Protein AF-Q9BJD2-F1 (afdb_monomer)

InterPro domains:
  IPR007226 SRS domain [PF04092] (40-190)
  IPR028352 Protozoan surface antigen, SAG1 family [PR01801] (60-75)
  IPR028352 Protozoan surface antigen, SAG1 family [PR01801] (152-170)
  IPR028352 Protozoan surface antigen, SAG1 family [PR01801] (185-190)
  IPR036755 SRS domain superfamily [G3DSA:2.60.40.1320] (29-190)
  IPR036755 SRS domain superfamily [SSF74877] (35-190)

Mean predicted aligned error: 12.8 Å

Secondary structure (DSSP, 8-state):
------------------------S-PPPEEPPPEEETTEEEEEEESS--------S-SSB--BTTB-EEEEEEESTTEEEESGGGSEEEEEPPTT-------TTTT--STT-SS-SEEEEEHHHHHT--TT---EEPPPPSSS--EEEEEEE--GGGS-SS---EEEEEEESS---TT-S--EEEEEE-

pLDDT: mean 75.9, std 21.2, range [36.78, 97.94]

Solvent-accessible surface area (backbone atoms only — not comparable to full-atom values): 11332 Å² total; per-residue (Å²): 136,90,82,88,84,83,87,78,92,75,82,78,76,79,74,76,73,78,75,76,72,76,71,70,93,72,56,60,43,33,35,34,72,58,39,43,54,98,47,31,37,37,27,43,46,34,52,57,88,78,83,69,87,67,77,45,91,48,89,53,43,64,64,43,93,92,33,42,56,38,34,43,34,16,33,23,76,53,21,36,55,38,30,73,85,34,69,36,32,18,33,65,64,56,98,82,62,87,70,87,70,72,64,86,73,42,36,51,67,41,92,80,50,91,58,54,69,23,42,74,40,48,48,16,70,75,41,73,32,59,84,84,42,50,54,41,76,56,82,75,68,100,68,89,72,45,48,42,41,33,38,36,62,55,56,79,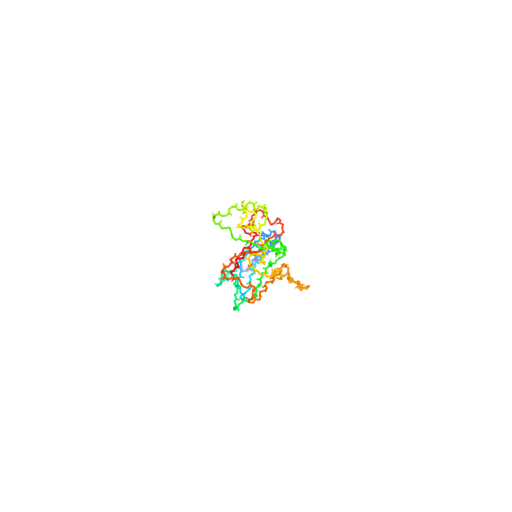86,41,57,46,100,54,94,65,61,34,31,37,33,28,31,56,67,68,85,60,55,99,77,41,91,36,45,29,21,74,40,43,34,63

Structure (mmCIF, N/CA/C/O backbone):
data_AF-Q9BJD2-F1
#
_entry.id   AF-Q9BJD2-F1
#
loop_
_atom_site.group_PDB
_atom_site.id
_atom_site.type_symbol
_atom_site.label_atom_id
_atom_site.label_alt_id
_atom_site.label_comp_id
_atom_site.label_asym_id
_atom_site.label_entity_id
_atom_si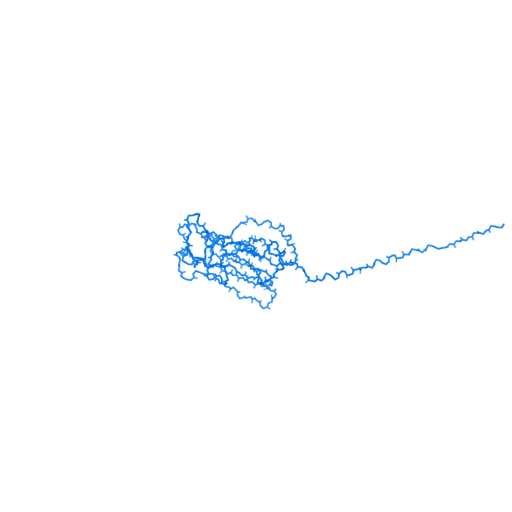te.label_seq_id
_atom_site.pdbx_PDB_ins_code
_atom_site.Cartn_x
_atom_site.Cartn_y
_atom_site.Cartn_z
_atom_site.occupancy
_atom_site.B_iso_or_equiv
_atom_site.auth_seq_id
_atom_site.auth_comp_id
_atom_site.auth_asym_id
_atom_site.auth_atom_id
_atom_site.pdbx_PDB_model_num
ATOM 1 N N . VAL A 1 1 ? 47.473 -61.695 -56.774 1.00 45.03 1 VAL A N 1
ATOM 2 C CA . VAL A 1 1 ? 48.214 -61.041 -55.671 1.00 45.03 1 VAL A CA 1
ATOM 3 C C . VAL A 1 1 ? 47.207 -60.244 -54.865 1.00 45.03 1 VAL A C 1
ATOM 5 O O . VAL A 1 1 ? 46.566 -59.369 -55.430 1.00 45.03 1 VAL A O 1
ATOM 8 N N . ALA A 1 2 ? 46.971 -60.648 -53.617 1.00 40.41 2 ALA A N 1
ATOM 9 C CA . ALA A 1 2 ? 46.042 -59.996 -52.699 1.00 40.41 2 ALA A CA 1
ATOM 10 C C . ALA A 1 2 ? 46.718 -58.780 -52.052 1.00 40.41 2 ALA A C 1
ATOM 12 O O . ALA A 1 2 ? 47.870 -58.881 -51.637 1.00 40.41 2 ALA A O 1
ATOM 13 N N . LEU A 1 3 ? 46.006 -57.658 -51.952 1.00 45.53 3 LEU A N 1
ATOM 14 C CA . LEU A 1 3 ? 46.437 -56.486 -51.192 1.00 45.53 3 LEU A CA 1
ATOM 15 C C . LEU A 1 3 ? 45.379 -56.192 -50.126 1.00 45.53 3 LEU A C 1
ATOM 17 O O . LEU A 1 3 ? 44.304 -55.677 -50.418 1.00 45.53 3 LEU A O 1
ATOM 21 N N . PHE A 1 4 ? 45.700 -56.577 -48.891 1.00 43.69 4 PHE A N 1
ATOM 22 C CA . PHE A 1 4 ? 45.054 -56.091 -47.677 1.00 43.69 4 PHE A CA 1
ATOM 23 C C . PHE A 1 4 ? 45.619 -54.704 -47.359 1.00 43.69 4 PHE A C 1
ATOM 25 O O . PHE A 1 4 ? 46.838 -54.542 -47.351 1.00 43.69 4 PHE A O 1
ATOM 32 N N . SER A 1 5 ? 44.763 -53.731 -47.043 1.00 45.69 5 SER A N 1
ATOM 33 C CA . SER A 1 5 ? 45.202 -52.480 -46.422 1.00 45.69 5 SER A CA 1
ATOM 34 C C . SER A 1 5 ? 44.214 -52.071 -45.334 1.00 45.69 5 SER A C 1
ATOM 36 O O . SER A 1 5 ? 43.019 -51.932 -45.579 1.00 45.69 5 SER A O 1
ATOM 38 N N . ALA A 1 6 ? 44.739 -51.949 -44.118 1.00 50.47 6 ALA A N 1
ATOM 39 C CA . ALA A 1 6 ? 44.047 -51.556 -42.899 1.00 50.47 6 ALA A CA 1
ATOM 40 C C . ALA A 1 6 ? 44.270 -50.062 -42.586 1.00 50.47 6 ALA A C 1
ATOM 42 O O . ALA A 1 6 ? 45.290 -49.500 -42.979 1.00 50.47 6 ALA A O 1
ATOM 43 N N . GLY A 1 7 ? 43.359 -49.477 -41.793 1.00 38.12 7 GLY A N 1
ATOM 44 C CA . GLY A 1 7 ? 43.496 -48.176 -41.109 1.00 38.12 7 GLY A CA 1
ATOM 45 C C . GLY A 1 7 ? 42.820 -47.005 -41.843 1.00 38.12 7 GLY A C 1
ATOM 46 O O . GLY A 1 7 ? 42.868 -46.946 -43.060 1.00 38.12 7 GLY A O 1
ATOM 47 N N . GLN A 1 8 ? 42.154 -46.033 -41.209 1.00 41.81 8 GLN A N 1
ATOM 48 C CA . GLN A 1 8 ? 41.997 -45.659 -39.800 1.00 41.81 8 GLN A CA 1
ATOM 49 C C . GLN A 1 8 ? 40.616 -45.001 -39.614 1.00 41.81 8 GLN A C 1
ATOM 51 O O . GLN A 1 8 ? 40.138 -44.285 -40.491 1.00 41.81 8 GLN A O 1
ATOM 56 N N . ALA A 1 9 ? 39.997 -45.211 -38.452 1.00 46.62 9 ALA A N 1
ATOM 57 C CA . ALA A 1 9 ? 38.870 -44.406 -38.003 1.00 46.62 9 ALA A CA 1
ATOM 58 C C . ALA A 1 9 ? 39.366 -42.997 -37.649 1.00 46.62 9 ALA A C 1
ATOM 60 O O . ALA A 1 9 ? 40.217 -42.843 -36.773 1.00 46.62 9 ALA A O 1
ATOM 61 N N . VAL A 1 10 ? 38.811 -41.976 -38.298 1.00 39.94 10 VAL A N 1
ATOM 62 C CA . VAL A 1 10 ? 38.876 -40.595 -37.818 1.00 39.94 10 VAL A CA 1
ATOM 63 C C . VAL A 1 10 ? 37.449 -40.212 -37.461 1.00 39.94 10 VAL A C 1
ATOM 65 O O . VAL A 1 10 ? 36.622 -39.946 -38.329 1.00 39.94 10 VAL A O 1
ATOM 68 N N . ALA A 1 11 ? 37.139 -40.257 -36.167 1.00 39.03 11 ALA A N 1
ATOM 69 C CA . ALA A 1 11 ? 35.978 -39.562 -35.643 1.00 39.03 11 ALA A CA 1
ATOM 70 C C . ALA A 1 11 ? 36.263 -38.063 -35.786 1.00 39.03 11 ALA A C 1
ATOM 72 O O . ALA A 1 11 ? 37.027 -37.492 -35.007 1.00 39.03 11 ALA A O 1
ATOM 73 N N . GLU A 1 12 ? 35.692 -37.446 -36.819 1.00 36.78 12 GLU A N 1
ATOM 74 C CA . GLU A 1 12 ? 35.544 -35.997 -36.904 1.00 36.78 12 GLU A CA 1
ATOM 75 C C . GLU A 1 12 ? 34.864 -35.537 -35.611 1.00 36.78 12 GLU A C 1
ATOM 77 O O . GLU A 1 12 ? 33.683 -35.789 -35.363 1.00 36.78 12 GLU A O 1
ATOM 82 N N . LYS A 1 13 ? 35.658 -34.922 -34.733 1.00 37.31 13 LYS A N 1
ATOM 83 C CA . LYS A 1 13 ? 35.183 -34.272 -33.521 1.00 37.31 13 LYS A CA 1
ATOM 84 C C . LYS A 1 13 ? 34.382 -33.066 -33.998 1.00 37.31 13 LYS A C 1
ATOM 86 O O . LYS A 1 13 ? 34.956 -32.004 -34.238 1.00 37.31 13 LYS A O 1
ATOM 91 N N . LEU A 1 14 ? 33.078 -33.251 -34.200 1.00 37.09 14 LEU A N 1
ATOM 92 C CA . LEU A 1 14 ? 32.171 -32.176 -34.570 1.00 37.09 14 LEU A CA 1
ATOM 93 C C . LEU A 1 14 ? 32.192 -31.186 -33.408 1.00 37.09 14 LEU A C 1
ATOM 95 O O . LEU A 1 14 ? 31.661 -31.417 -32.325 1.00 37.09 14 LEU A O 1
ATOM 99 N N . ARG A 1 15 ? 32.983 -30.139 -33.615 1.00 40.69 15 ARG A N 1
ATOM 100 C CA . ARG A 1 15 ? 33.207 -29.035 -32.705 1.00 40.69 15 ARG A CA 1
ATOM 101 C C . ARG A 1 15 ? 31.874 -28.313 -32.636 1.00 40.69 15 ARG A C 1
ATOM 103 O O . ARG A 1 15 ? 31.589 -27.480 -33.490 1.00 40.69 15 ARG A O 1
ATOM 110 N N . GLU A 1 16 ? 31.045 -28.698 -31.669 1.00 45.62 16 GLU A N 1
ATOM 111 C CA . GLU A 1 16 ? 29.864 -27.945 -31.277 1.00 45.62 16 GLU A CA 1
ATOM 112 C C . GLU A 1 16 ? 30.346 -26.536 -30.945 1.00 45.62 16 GLU A C 1
ATOM 114 O O . GLU A 1 16 ? 30.918 -26.255 -29.890 1.00 45.62 16 GLU A O 1
ATOM 119 N N . GLY A 1 17 ? 30.223 -25.655 -31.936 1.00 46.78 17 GLY A N 1
ATOM 120 C CA . GLY A 1 17 ? 30.342 -24.235 -31.739 1.00 46.78 17 GLY A CA 1
ATOM 121 C C . GLY A 1 17 ? 29.226 -23.875 -30.786 1.00 46.78 17 GLY A C 1
ATOM 122 O O . GLY A 1 17 ? 28.077 -23.754 -31.203 1.00 46.78 17 GLY A O 1
ATOM 123 N N . ILE A 1 18 ? 29.569 -23.741 -29.507 1.00 50.12 18 ILE A N 1
ATOM 124 C CA . ILE A 1 18 ? 28.751 -23.032 -28.537 1.00 50.12 18 ILE A CA 1
ATOM 125 C C . ILE A 1 18 ? 28.659 -21.614 -29.094 1.00 50.12 18 ILE A C 1
ATOM 127 O O . ILE A 1 18 ? 29.527 -20.766 -28.881 1.00 50.12 18 ILE A O 1
ATOM 131 N N . LEU A 1 19 ? 27.631 -21.396 -29.913 1.00 42.06 19 LEU A N 1
ATOM 132 C CA . LEU A 1 19 ? 27.097 -20.093 -30.233 1.00 42.06 19 LEU A CA 1
ATOM 133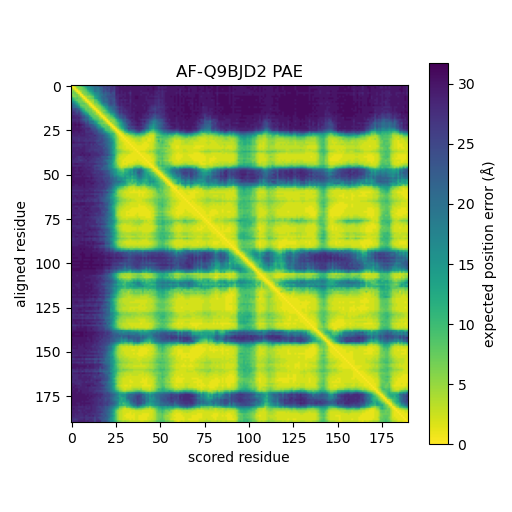 C C . LEU A 1 19 ? 26.684 -19.522 -28.884 1.00 42.06 19 LEU A C 1
ATOM 135 O O . LEU A 1 19 ? 25.575 -19.743 -28.405 1.00 42.06 19 LEU A O 1
ATOM 139 N N . ASN A 1 20 ? 27.632 -18.828 -28.256 1.00 44.91 20 ASN A N 1
ATOM 140 C CA . ASN A 1 20 ? 27.381 -17.866 -27.206 1.00 44.91 20 ASN A CA 1
ATOM 141 C C . ASN A 1 20 ? 26.434 -16.835 -27.813 1.00 44.91 20 ASN A C 1
ATOM 143 O O . ASN A 1 20 ? 26.854 -15.810 -28.352 1.00 44.91 20 ASN A O 1
ATOM 147 N N . ARG A 1 21 ? 25.138 -17.150 -27.786 1.00 45.00 21 ARG A N 1
ATOM 148 C CA . ARG A 1 21 ? 24.072 -16.193 -27.988 1.00 45.00 21 ARG A CA 1
ATOM 149 C C . ARG A 1 21 ? 24.252 -15.197 -26.856 1.00 45.00 21 ARG A C 1
ATOM 151 O O . ARG A 1 21 ? 23.785 -15.429 -25.746 1.00 45.00 21 ARG A O 1
ATOM 158 N N . ARG A 1 22 ? 24.967 -14.103 -27.136 1.00 43.38 22 ARG A N 1
ATOM 159 C CA . ARG A 1 22 ? 24.742 -12.840 -26.441 1.00 43.38 22 ARG A CA 1
ATOM 160 C C . ARG A 1 22 ? 23.253 -12.570 -26.601 1.00 43.38 22 ARG A C 1
ATOM 162 O O . ARG A 1 22 ? 22.797 -12.140 -27.657 1.00 43.38 22 ARG A O 1
ATOM 169 N N . LEU A 1 23 ? 22.484 -12.949 -25.589 1.00 44.19 23 LEU A N 1
ATOM 170 C CA . LEU A 1 23 ? 21.212 -12.318 -25.320 1.00 44.19 23 LEU A CA 1
ATOM 171 C C . LEU A 1 23 ? 21.577 -10.868 -25.030 1.00 44.19 23 LEU A C 1
ATOM 173 O O . LEU A 1 23 ? 22.074 -10.552 -23.956 1.00 44.19 23 LEU A O 1
ATOM 177 N N . GLU A 1 24 ? 21.441 -10.024 -26.048 1.00 40.12 24 GLU A N 1
ATOM 178 C CA . GLU A 1 24 ? 21.256 -8.594 -25.846 1.00 40.12 24 GLU A CA 1
ATOM 179 C C . GLU A 1 24 ? 20.235 -8.446 -24.709 1.00 40.12 24 GLU A C 1
ATOM 181 O O . GLU A 1 24 ? 19.127 -8.986 -24.803 1.00 40.12 24 GLU A O 1
ATOM 186 N N . GLU A 1 25 ? 20.634 -7.797 -23.613 1.00 44.28 25 GLU A N 1
ATOM 187 C CA . GLU A 1 25 ? 19.798 -7.465 -22.454 1.00 44.28 25 GLU A CA 1
ATOM 188 C C . GLU A 1 25 ? 18.722 -6.442 -22.859 1.00 44.28 25 GLU A C 1
ATOM 190 O O . GLU A 1 25 ? 18.718 -5.284 -22.456 1.00 44.28 25 GLU A O 1
ATOM 195 N N . GLY A 1 26 ? 17.802 -6.875 -23.715 1.00 44.41 26 GLY A N 1
ATOM 196 C CA . GLY A 1 26 ? 16.605 -6.161 -24.138 1.00 44.41 26 GLY A CA 1
ATOM 197 C C . GLY A 1 26 ? 15.345 -6.902 -23.701 1.00 44.41 26 GLY A C 1
ATOM 198 O O . GLY A 1 26 ? 14.360 -6.929 -24.437 1.00 44.41 26 GLY A O 1
ATOM 199 N N . GLY A 1 27 ? 15.390 -7.577 -22.547 1.00 55.19 27 GLY A N 1
ATOM 200 C CA . GLY A 1 27 ? 14.225 -8.252 -21.981 1.00 55.19 27 GLY A CA 1
ATOM 201 C C . GLY A 1 27 ? 13.122 -7.238 -21.676 1.00 55.19 27 GLY A C 1
ATOM 202 O O . GLY A 1 27 ? 13.369 -6.196 -21.069 1.00 55.19 27 GLY A O 1
ATOM 203 N N . THR A 1 28 ? 11.897 -7.519 -22.122 1.00 66.81 28 THR A N 1
ATOM 204 C CA . THR A 1 28 ? 10.741 -6.695 -21.749 1.00 66.81 28 THR A CA 1
ATOM 205 C C . THR A 1 28 ? 10.482 -6.906 -20.261 1.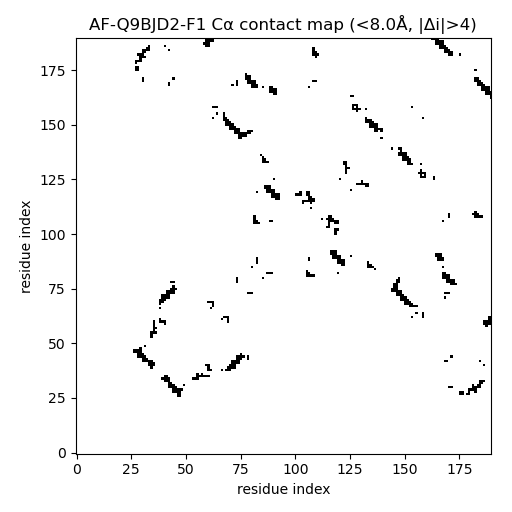00 66.81 28 THR A C 1
ATOM 207 O O . THR A 1 28 ? 10.195 -8.027 -19.852 1.00 66.81 28 THR A O 1
ATOM 210 N N . LEU A 1 29 ? 10.611 -5.850 -19.449 1.00 76.19 29 LEU A N 1
ATOM 211 C CA . LEU A 1 29 ? 10.271 -5.931 -18.028 1.00 76.19 29 LEU A CA 1
ATOM 212 C C . LEU A 1 29 ? 8.775 -6.219 -17.874 1.00 76.19 29 LEU A C 1
ATOM 214 O O . LEU A 1 29 ? 7.951 -5.671 -18.603 1.00 76.19 29 LEU A O 1
ATOM 218 N N . THR A 1 30 ? 8.423 -7.060 -16.914 1.00 81.94 30 THR A N 1
ATOM 219 C CA . THR A 1 30 ? 7.035 -7.375 -16.575 1.00 81.94 30 THR A CA 1
ATOM 220 C C . THR A 1 30 ? 6.850 -7.281 -15.071 1.00 81.94 30 THR A C 1
ATOM 222 O O . THR A 1 30 ? 7.761 -7.614 -14.309 1.00 81.94 30 THR A O 1
ATOM 225 N N . MET A 1 31 ? 5.694 -6.767 -14.659 1.00 86.62 31 MET A N 1
ATOM 226 C CA . MET A 1 31 ? 5.289 -6.720 -13.261 1.00 86.62 31 MET A CA 1
ATOM 227 C C . MET A 1 31 ? 4.582 -8.025 -12.892 1.00 86.62 31 MET A C 1
ATOM 229 O O . MET A 1 31 ? 3.712 -8.483 -13.638 1.00 86.62 31 MET A O 1
ATOM 233 N N . SER A 1 32 ? 4.941 -8.608 -11.749 1.00 87.62 32 SER A N 1
ATOM 234 C CA . SER A 1 32 ? 4.239 -9.766 -11.194 1.00 87.62 32 SER A CA 1
ATOM 235 C C . SER A 1 32 ? 2.868 -9.389 -10.627 1.00 87.62 32 SER A C 1
ATOM 237 O O . SER A 1 32 ? 2.617 -8.238 -10.261 1.00 87.62 32 SER A O 1
ATOM 239 N N . GLU A 1 33 ? 1.997 -10.384 -10.477 1.00 88.62 33 GLU A N 1
ATOM 240 C CA . GLU A 1 33 ? 0.859 -10.287 -9.560 1.00 88.62 33 GLU A CA 1
ATOM 241 C C . GLU A 1 33 ? 1.346 -10.161 -8.105 1.00 88.62 33 GLU A C 1
ATOM 243 O O . GLU A 1 33 ? 2.469 -10.593 -7.796 1.00 88.62 33 GLU A O 1
ATOM 248 N N . PRO A 1 34 ? 0.538 -9.567 -7.208 1.00 91.12 34 PRO A N 1
ATOM 249 C CA . PRO A 1 34 ? 0.916 -9.422 -5.811 1.00 91.12 34 PRO A CA 1
ATOM 250 C C . PRO A 1 34 ? 1.063 -10.787 -5.143 1.00 91.12 34 PRO A C 1
ATOM 252 O O . PRO A 1 34 ? 0.178 -11.637 -5.216 1.00 91.12 34 PRO A O 1
ATOM 255 N N . GLN A 1 35 ? 2.191 -10.979 -4.475 1.00 93.75 35 GLN A N 1
ATOM 256 C CA . GLN A 1 35 ? 2.455 -12.141 -3.640 1.00 93.75 35 GLN A CA 1
ATOM 257 C C . GLN A 1 35 ? 2.235 -11.740 -2.188 1.00 93.75 35 GLN A C 1
ATOM 259 O O . GLN A 1 35 ? 2.931 -10.851 -1.697 1.00 93.75 35 GLN A O 1
ATOM 264 N N . PHE A 1 36 ? 1.269 -12.361 -1.514 1.00 93.06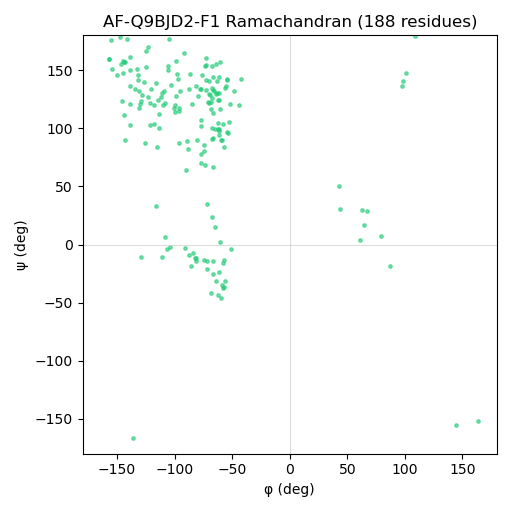 36 PHE A N 1
ATOM 265 C CA . PHE A 1 36 ? 0.999 -12.093 -0.106 1.00 93.06 36 PHE A CA 1
ATOM 266 C C . PHE A 1 36 ? 1.640 -13.160 0.776 1.00 93.06 36 PHE A C 1
ATOM 268 O O . PHE A 1 36 ? 1.406 -14.355 0.574 1.00 93.06 36 PHE A O 1
ATOM 275 N N . ASP A 1 37 ? 2.406 -12.714 1.765 1.00 92.88 37 ASP A N 1
ATOM 276 C CA . ASP A 1 37 ? 2.985 -13.550 2.811 1.00 92.88 37 ASP A CA 1
ATOM 277 C C . ASP A 1 37 ? 3.043 -12.765 4.124 1.00 92.88 37 ASP A C 1
ATOM 279 O O . ASP A 1 37 ? 3.594 -11.670 4.174 1.00 92.88 37 ASP A O 1
ATOM 283 N N . ASN A 1 38 ? 2.432 -13.304 5.181 1.00 91.31 38 ASN A N 1
ATOM 284 C CA . ASN A 1 38 ? 2.484 -12.767 6.546 1.00 91.31 38 ASN A CA 1
ATOM 285 C C . ASN A 1 38 ? 2.338 -11.226 6.671 1.00 91.31 38 ASN A C 1
ATOM 287 O O . ASN A 1 38 ? 3.158 -10.560 7.303 1.00 91.31 38 ASN A O 1
ATOM 291 N N . GLY A 1 39 ? 1.310 -10.645 6.040 1.00 93.69 39 GLY A N 1
ATOM 292 C CA . GLY A 1 39 ? 1.049 -9.197 6.086 1.00 93.69 39 GLY A CA 1
ATOM 293 C C . GLY A 1 39 ? 1.921 -8.353 5.148 1.00 93.69 39 GLY A C 1
ATOM 294 O O . GLY A 1 39 ? 1.853 -7.126 5.184 1.00 93.69 39 GLY A O 1
ATOM 295 N N . VAL A 1 40 ? 2.714 -8.983 4.286 1.00 95.69 40 VAL A N 1
ATOM 296 C CA . VAL A 1 40 ? 3.527 -8.335 3.255 1.00 95.69 40 VAL A CA 1
ATOM 297 C C . VAL A 1 40 ? 2.936 -8.644 1.886 1.00 95.69 40 VAL A C 1
ATOM 299 O O . VAL A 1 40 ? 2.653 -9.799 1.582 1.00 95.69 40 VAL A O 1
ATOM 302 N N . ALA A 1 41 ? 2.763 -7.620 1.052 1.00 96.44 41 ALA A N 1
ATOM 303 C CA . ALA A 1 41 ? 2.425 -7.763 -0.358 1.00 96.44 41 ALA A CA 1
ATOM 304 C C . ALA A 1 41 ? 3.622 -7.357 -1.219 1.00 96.44 41 ALA A C 1
ATOM 306 O O . ALA A 1 41 ? 4.054 -6.203 -1.175 1.00 96.44 41 ALA A O 1
ATOM 307 N N . THR A 1 42 ? 4.123 -8.283 -2.032 1.00 94.75 42 THR A N 1
ATOM 308 C CA . THR A 1 42 ? 5.288 -8.062 -2.895 1.00 94.75 42 THR A CA 1
ATOM 309 C C . THR A 1 42 ? 4.892 -8.063 -4.366 1.00 94.75 42 THR A C 1
ATOM 311 O O . THR A 1 42 ? 4.288 -9.012 -4.863 1.00 94.75 42 THR A O 1
ATOM 314 N N . CYS A 1 43 ? 5.273 -7.002 -5.071 1.00 92.25 43 CYS A N 1
ATOM 315 C CA . CYS A 1 43 ? 5.155 -6.850 -6.514 1.00 92.25 43 CYS A CA 1
ATOM 316 C C . CYS A 1 43 ? 6.562 -6.707 -7.109 1.00 92.25 43 CYS A C 1
ATOM 318 O O . CYS A 1 43 ? 7.273 -5.754 -6.786 1.00 92.25 43 CYS A O 1
ATOM 320 N N . SER A 1 44 ? 6.955 -7.610 -8.004 1.00 90.81 44 SER A N 1
ATOM 321 C CA . SER A 1 44 ? 8.313 -7.664 -8.554 1.00 90.81 44 SER A CA 1
ATOM 322 C C . SER A 1 44 ? 8.346 -7.264 -10.025 1.00 90.81 44 SER A C 1
ATOM 324 O O . SER A 1 44 ? 7.604 -7.809 -10.841 1.00 90.81 44 SER A O 1
ATOM 326 N N . LEU A 1 45 ? 9.250 -6.348 -10.376 1.00 88.12 45 LEU A N 1
ATOM 327 C CA . LEU A 1 45 ? 9.525 -5.947 -11.753 1.00 88.12 45 LEU A CA 1
ATOM 328 C C . LEU A 1 45 ? 10.786 -6.662 -12.256 1.00 88.12 45 LEU A C 1
ATOM 330 O O . LEU A 1 45 ? 11.882 -6.405 -11.759 1.00 88.12 45 LEU A O 1
ATOM 334 N N . SER A 1 46 ? 10.656 -7.549 -13.248 1.00 83.88 46 SER A N 1
ATOM 335 C CA . SER A 1 46 ? 11.799 -8.319 -13.770 1.00 83.88 46 SER A CA 1
ATOM 336 C C . SER A 1 46 ? 11.725 -8.580 -15.280 1.00 83.88 46 SER A C 1
ATOM 338 O O . SER A 1 46 ? 10.658 -8.494 -15.887 1.00 83.88 46 SER A O 1
ATOM 340 N N . ALA A 1 47 ? 12.879 -8.851 -15.903 1.00 70.81 47 ALA A N 1
ATOM 341 C CA . ALA A 1 47 ? 13.024 -9.061 -17.352 1.00 70.81 47 ALA A CA 1
ATOM 342 C C . ALA A 1 47 ? 12.658 -10.479 -17.826 1.00 70.81 47 ALA A C 1
ATOM 344 O O . ALA A 1 47 ? 12.510 -10.709 -19.026 1.00 70.81 47 ALA A O 1
ATOM 345 N N . ALA A 1 48 ? 12.537 -11.430 -16.900 1.00 61.56 48 ALA A N 1
ATOM 346 C CA . ALA A 1 48 ? 12.021 -12.762 -17.173 1.00 61.56 48 ALA A CA 1
ATOM 347 C C . ALA A 1 48 ? 10.536 -12.785 -16.802 1.00 61.56 48 ALA A C 1
ATOM 349 O O . ALA A 1 48 ? 10.149 -12.174 -15.808 1.00 61.56 48 ALA A O 1
ATOM 350 N N . ALA A 1 49 ? 9.707 -13.494 -17.573 1.00 52.22 49 ALA A N 1
ATOM 351 C CA . ALA A 1 49 ? 8.371 -13.840 -17.105 1.00 52.22 49 ALA A CA 1
ATOM 352 C C . ALA A 1 49 ? 8.555 -14.635 -15.808 1.00 52.22 49 ALA A C 1
ATOM 354 O O . ALA A 1 49 ? 9.025 -15.772 -15.845 1.00 52.22 49 ALA A O 1
ATOM 355 N N . ALA A 1 50 ? 8.300 -14.000 -14.666 1.00 51.50 50 ALA A N 1
ATOM 356 C CA . ALA A 1 50 ? 8.416 -14.648 -13.377 1.00 51.50 50 ALA A CA 1
ATOM 357 C C . ALA A 1 50 ? 7.353 -15.748 -13.328 1.00 51.50 50 ALA A C 1
ATOM 359 O O . ALA A 1 50 ? 6.178 -15.483 -13.091 1.00 51.50 50 ALA A O 1
ATOM 360 N N . THR A 1 51 ? 7.759 -16.990 -13.583 1.00 45.41 51 THR A N 1
ATOM 361 C CA . THR A 1 51 ? 6.989 -18.176 -13.215 1.00 45.41 51 THR A CA 1
ATOM 362 C C . THR A 1 51 ? 7.116 -18.339 -11.705 1.00 45.41 51 THR A C 1
ATOM 364 O O . THR A 1 51 ? 7.816 -19.224 -11.216 1.00 45.41 51 THR A O 1
ATOM 367 N N . SER A 1 52 ? 6.519 -17.421 -10.951 1.00 50.34 52 SER A N 1
ATOM 368 C CA . SER A 1 52 ? 6.296 -17.645 -9.531 1.00 50.34 52 SER A CA 1
ATOM 369 C C . SER A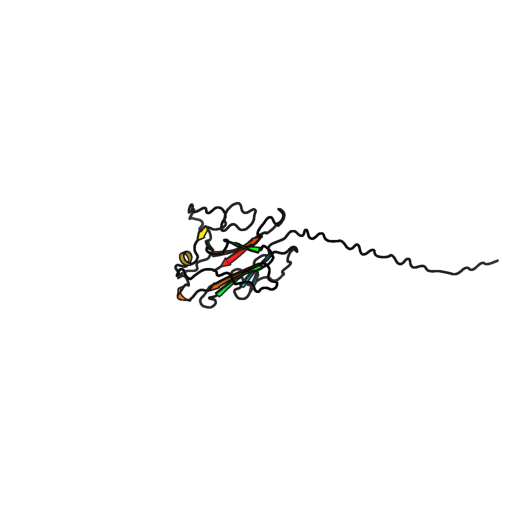 1 52 ? 5.057 -18.523 -9.420 1.00 50.34 52 SER A C 1
ATOM 371 O O . SER A 1 52 ? 3.948 -18.020 -9.317 1.00 50.34 52 SER A O 1
ATOM 373 N N . ASP A 1 53 ? 5.258 -19.843 -9.428 1.00 44.38 53 ASP A N 1
ATOM 374 C CA . ASP A 1 53 ? 4.263 -20.870 -9.056 1.00 44.38 53 ASP A CA 1
ATOM 375 C C . ASP A 1 53 ? 3.912 -20.822 -7.548 1.00 44.38 53 ASP A C 1
ATOM 377 O O . ASP A 1 53 ? 3.498 -21.808 -6.936 1.00 44.38 53 ASP A O 1
ATOM 381 N N . VAL A 1 54 ? 4.100 -19.668 -6.904 1.00 51.75 54 VAL A N 1
ATOM 382 C CA . VAL A 1 54 ? 3.687 -19.446 -5.524 1.00 51.75 54 VAL A CA 1
ATOM 383 C C . VAL A 1 54 ? 2.261 -18.925 -5.589 1.00 51.75 54 VAL A C 1
ATOM 385 O O . VAL A 1 54 ? 2.008 -17.730 -5.688 1.00 51.75 54 VAL A O 1
ATOM 388 N N . GLN A 1 55 ? 1.299 -19.843 -5.575 1.00 49.97 55 GLN A N 1
ATOM 389 C CA . GLN A 1 55 ? -0.092 -19.472 -5.356 1.00 49.97 55 GLN A CA 1
ATOM 390 C C . GLN A 1 55 ? -0.187 -18.852 -3.958 1.00 49.97 55 GLN A C 1
ATOM 392 O O . GLN A 1 55 ? -0.127 -19.563 -2.953 1.00 49.97 55 GLN A O 1
ATOM 397 N N . SER A 1 56 ? -0.308 -17.528 -3.884 1.00 60.62 56 SER A N 1
ATOM 398 C CA . SER A 1 56 ? -0.544 -16.869 -2.605 1.00 60.62 56 SER A CA 1
ATOM 399 C C . SER A 1 56 ? -1.896 -17.321 -2.048 1.00 60.62 56 SER A C 1
ATOM 401 O O . SER A 1 56 ? -2.907 -17.337 -2.753 1.00 60.62 56 SER A O 1
ATOM 403 N N . ALA A 1 57 ? -1.910 -17.735 -0.780 1.00 70.19 57 ALA A N 1
ATOM 404 C CA . ALA A 1 57 ? -3.130 -18.173 -0.105 1.00 70.19 57 ALA A CA 1
ATOM 405 C C . ALA A 1 57 ? -4.079 -17.002 0.207 1.00 70.19 57 ALA A C 1
ATOM 407 O O . ALA A 1 57 ? -5.275 -17.215 0.399 1.00 70.19 57 ALA A O 1
ATOM 408 N N . ALA A 1 58 ? -3.550 -15.775 0.255 1.00 81.81 58 ALA A N 1
ATOM 409 C CA . ALA A 1 58 ? -4.318 -14.558 0.465 1.00 81.81 58 ALA A CA 1
ATOM 410 C C . ALA A 1 58 ? -4.455 -13.770 -0.845 1.00 81.81 58 ALA A C 1
ATOM 412 O O . ALA A 1 58 ? -3.586 -13.810 -1.709 1.00 81.81 58 ALA A O 1
ATOM 413 N N . ALA A 1 59 ? -5.564 -13.040 -0.979 1.00 89.94 59 ALA A N 1
ATOM 414 C CA . ALA A 1 59 ? -5.849 -12.189 -2.139 1.00 89.94 59 ALA A CA 1
ATOM 415 C C . ALA A 1 59 ? -5.707 -10.684 -1.834 1.00 89.94 59 ALA A C 1
ATOM 417 O O . ALA A 1 59 ? -5.893 -9.849 -2.721 1.00 89.94 59 ALA A O 1
ATOM 418 N N . ALA A 1 60 ? -5.431 -10.338 -0.575 1.00 94.31 60 ALA A N 1
ATOM 419 C CA . ALA A 1 60 ? -5.378 -8.974 -0.072 1.00 94.31 60 ALA A CA 1
ATOM 420 C C . ALA A 1 60 ? -4.518 -8.896 1.196 1.00 94.31 60 ALA A C 1
ATOM 422 O O . ALA A 1 60 ? -4.336 -9.893 1.900 1.00 94.31 60 ALA A O 1
ATOM 423 N N . LEU A 1 61 ? -4.052 -7.689 1.515 1.00 96.25 61 LEU A N 1
ATOM 424 C CA . LEU A 1 61 ? -3.606 -7.358 2.865 1.00 96.25 61 LEU A CA 1
ATOM 425 C C . LEU A 1 61 ? -4.834 -7.150 3.755 1.00 96.25 61 LEU A C 1
ATOM 427 O O . LEU A 1 61 ? -5.851 -6.635 3.293 1.00 96.25 61 LEU A O 1
ATOM 431 N N . THR A 1 62 ? -4.739 -7.514 5.031 1.00 96.25 62 THR A N 1
ATOM 432 C CA . THR A 1 62 ? -5.840 -7.328 5.985 1.00 96.25 62 THR A CA 1
ATOM 433 C C . THR A 1 62 ? -5.331 -6.667 7.253 1.00 96.25 62 THR A C 1
ATOM 435 O O . THR A 1 62 ? -4.496 -7.231 7.952 1.00 96.25 62 THR A O 1
ATOM 438 N N . LEU A 1 63 ? -5.835 -5.476 7.556 1.00 96.69 63 LEU A N 1
ATOM 439 C CA . LEU A 1 63 ? -5.581 -4.778 8.805 1.00 96.69 63 LEU A CA 1
ATOM 440 C C . LEU A 1 63 ? -6.733 -5.048 9.766 1.00 96.69 63 LEU A C 1
ATOM 442 O O . LEU A 1 63 ? -7.883 -4.701 9.522 1.00 96.69 63 LEU A O 1
ATOM 446 N N . SER A 1 64 ? -6.421 -5.690 10.881 1.00 96.38 64 SER A N 1
ATOM 447 C CA . SER A 1 64 ? -7.402 -6.066 11.894 1.00 96.38 64 SER A CA 1
ATOM 448 C C . SER A 1 64 ? -6.770 -6.022 13.277 1.00 96.38 64 SER A C 1
ATOM 450 O O . SER A 1 64 ? -5.573 -5.778 13.419 1.00 96.38 64 SER A O 1
ATOM 452 N N . LYS A 1 65 ? -7.561 -6.311 14.310 1.00 95.25 65 LYS A N 1
ATOM 453 C CA . LYS A 1 65 ? -7.050 -6.410 15.679 1.00 95.25 65 LYS A CA 1
ATOM 454 C C . LYS A 1 65 ? -5.913 -7.436 15.820 1.00 95.25 65 LYS A C 1
ATOM 456 O O . LYS A 1 65 ? -5.004 -7.217 16.613 1.00 95.25 65 LYS A O 1
ATOM 461 N N . ASP A 1 66 ? -5.931 -8.501 15.020 1.00 95.25 66 ASP A N 1
ATOM 462 C CA . ASP A 1 66 ? -4.902 -9.548 15.049 1.00 95.25 66 ASP A CA 1
ATOM 463 C C . ASP A 1 66 ? -3.677 -9.207 14.179 1.00 95.25 66 ASP A C 1
ATOM 465 O O . ASP A 1 66 ? -2.601 -9.772 14.368 1.00 95.25 66 ASP A O 1
ATOM 469 N N . MET A 1 67 ? -3.816 -8.266 13.237 1.00 96.12 67 MET A N 1
ATOM 470 C CA . MET A 1 67 ? -2.748 -7.828 12.336 1.00 96.12 67 MET A CA 1
ATOM 471 C C . MET A 1 67 ? -2.854 -6.324 12.084 1.00 96.12 67 MET A C 1
ATOM 473 O O . MET A 1 67 ? -3.520 -5.875 11.160 1.00 96.12 67 MET A O 1
ATOM 477 N N . LEU A 1 68 ? -2.182 -5.539 12.925 1.00 97.44 68 LEU A N 1
ATOM 478 C CA . LEU A 1 68 ? -2.223 -4.072 12.892 1.00 97.44 68 LEU A CA 1
ATOM 479 C C . LEU A 1 68 ? -1.133 -3.438 12.016 1.00 97.44 68 LEU A C 1
ATOM 481 O O . LEU A 1 68 ? -1.081 -2.217 11.886 1.00 97.44 68 LEU A O 1
ATOM 485 N N . SER A 1 69 ? -0.240 -4.240 11.437 1.00 97.56 69 SER A N 1
ATOM 486 C CA . SER A 1 69 ? 0.855 -3.751 10.603 1.00 97.56 69 SER A CA 1
ATOM 487 C C . SER A 1 69 ? 0.976 -4.580 9.337 1.00 97.56 69 SER A C 1
ATOM 489 O O . SER A 1 69 ? 0.973 -5.807 9.401 1.00 97.56 69 SER A O 1
ATOM 491 N N . VAL A 1 70 ? 1.120 -3.898 8.205 1.00 97.81 70 VAL A N 1
ATOM 492 C CA . VAL A 1 70 ? 1.284 -4.510 6.883 1.00 97.81 70 VAL A CA 1
ATOM 493 C C . VAL A 1 70 ? 2.340 -3.772 6.067 1.00 97.81 70 VAL A C 1
ATOM 495 O O . VAL A 1 70 ? 2.678 -2.618 6.354 1.00 97.81 70 VAL A O 1
ATOM 498 N N . GLU A 1 71 ? 2.851 -4.430 5.030 1.00 97.56 71 GLU A N 1
ATOM 499 C CA . GLU A 1 71 ? 3.887 -3.884 4.158 1.00 97.56 71 GLU A CA 1
ATOM 500 C C . GLU A 1 71 ? 3.562 -4.055 2.678 1.00 97.56 71 GLU A C 1
ATOM 502 O O . GLU A 1 71 ? 2.996 -5.059 2.251 1.00 97.56 71 GLU A O 1
ATOM 507 N N . LEU A 1 72 ? 3.983 -3.071 1.888 1.00 97.00 72 LEU A N 1
ATOM 508 C CA . LEU A 1 72 ? 4.002 -3.119 0.434 1.00 97.00 72 LEU A CA 1
ATOM 509 C C . LEU A 1 72 ? 5.456 -3.078 -0.033 1.00 97.00 72 LEU A C 1
ATOM 511 O O . LEU A 1 72 ? 6.180 -2.130 0.279 1.00 97.00 72 LEU A O 1
ATOM 515 N N . GLN A 1 73 ? 5.864 -4.070 -0.816 1.00 95.25 73 GLN A N 1
ATOM 516 C CA . GLN A 1 73 ? 7.185 -4.148 -1.429 1.00 95.25 73 GLN A CA 1
ATOM 517 C C . GLN A 1 73 ? 7.063 -4.039 -2.950 1.00 95.25 73 GLN A C 1
ATOM 519 O O . GLN A 1 73 ? 6.549 -4.932 -3.620 1.00 95.25 73 GLN A O 1
ATOM 524 N N . CYS A 1 74 ? 7.556 -2.934 -3.498 1.00 93.00 74 CYS A N 1
ATOM 525 C CA . CYS A 1 74 ? 7.742 -2.730 -4.927 1.00 93.00 74 CYS A CA 1
ATOM 526 C C . CYS A 1 74 ? 9.195 -3.078 -5.272 1.00 93.00 74 CYS A C 1
ATOM 528 O O . CYS A 1 74 ? 10.065 -2.209 -5.240 1.00 93.00 74 CYS A O 1
ATOM 530 N N . SER A 1 75 ? 9.469 -4.348 -5.561 1.00 90.88 75 SER A N 1
ATOM 531 C CA . SER A 1 75 ? 10.821 -4.865 -5.804 1.00 90.88 75 SER A CA 1
ATOM 532 C C . SER A 1 75 ? 11.241 -4.712 -7.267 1.00 90.88 75 SER A C 1
ATOM 534 O O . SER A 1 75 ? 10.425 -4.851 -8.184 1.00 90.88 75 SER A O 1
ATOM 536 N N . GLY A 1 76 ? 12.530 -4.477 -7.496 1.00 86.31 76 GLY A N 1
ATOM 537 C CA . GLY A 1 76 ? 13.128 -4.288 -8.814 1.00 86.31 76 GLY A CA 1
ATOM 538 C C . GLY A 1 76 ? 13.376 -2.816 -9.146 1.00 86.31 76 GLY A C 1
ATOM 539 O O . GLY A 1 76 ? 12.631 -1.916 -8.750 1.00 86.31 76 GLY A O 1
ATOM 540 N N . ALA A 1 77 ? 14.441 -2.563 -9.907 1.00 83.31 77 ALA A N 1
ATOM 541 C CA . ALA A 1 77 ? 14.836 -1.215 -10.295 1.00 83.31 77 ALA A CA 1
ATOM 542 C C . ALA A 1 77 ? 13.702 -0.483 -11.020 1.00 83.31 77 ALA A C 1
ATOM 544 O O . ALA A 1 77 ? 13.081 -1.028 -11.933 1.00 83.31 77 ALA A O 1
ATOM 545 N N . LYS A 1 78 ? 13.476 0.781 -10.638 1.00 82.69 78 LYS A N 1
ATOM 546 C CA . LYS A 1 78 ? 12.395 1.636 -11.158 1.00 82.69 78 LYS A CA 1
ATOM 547 C C . LYS A 1 78 ? 10.988 1.135 -10.820 1.00 82.69 78 LYS A C 1
ATOM 549 O O . LYS A 1 78 ? 10.038 1.574 -11.452 1.00 82.69 78 LYS A O 1
ATOM 554 N N . ASN A 1 79 ? 10.808 0.235 -9.860 1.00 87.75 79 ASN A N 1
ATOM 555 C CA . ASN A 1 79 ? 9.477 -0.100 -9.367 1.00 87.75 79 ASN A CA 1
ATOM 556 C C . ASN A 1 79 ? 9.050 0.904 -8.281 1.00 87.75 79 ASN A C 1
ATOM 558 O O . ASN A 1 79 ? 9.746 1.064 -7.280 1.00 87.75 79 ASN A O 1
ATOM 562 N N . ILE A 1 80 ? 7.936 1.608 -8.494 1.00 88.88 80 ILE A N 1
ATOM 563 C CA . ILE A 1 80 ? 7.455 2.688 -7.619 1.00 88.88 80 ILE A CA 1
ATOM 564 C C . ILE A 1 80 ? 6.023 2.438 -7.149 1.00 88.88 80 ILE A C 1
ATOM 566 O O . ILE A 1 80 ? 5.234 1.807 -7.850 1.00 88.88 80 ILE A O 1
ATOM 570 N N . ALA A 1 81 ? 5.668 2.973 -5.982 1.00 92.19 81 ALA A N 1
ATOM 571 C CA . ALA A 1 81 ? 4.326 2.833 -5.427 1.00 92.19 81 ALA A CA 1
ATOM 572 C C . ALA A 1 81 ? 3.257 3.683 -6.146 1.00 92.19 81 ALA A C 1
ATOM 574 O O . ALA A 1 81 ? 3.536 4.745 -6.713 1.00 92.19 81 ALA A O 1
ATOM 575 N N . VAL A 1 82 ? 2.009 3.213 -6.075 1.00 91.06 82 VAL A N 1
ATOM 576 C CA . VAL A 1 82 ? 0.794 3.842 -6.608 1.00 91.06 82 VAL A CA 1
ATOM 577 C C . VAL A 1 82 ? -0.278 3.903 -5.506 1.00 91.06 82 VAL A C 1
ATOM 579 O O . VAL A 1 82 ? -0.664 2.851 -4.996 1.00 91.06 82 VAL A O 1
ATOM 582 N N . PRO A 1 83 ? -0.825 5.087 -5.169 1.00 91.19 83 PRO A N 1
ATOM 583 C CA . PRO A 1 83 ? -0.416 6.412 -5.640 1.00 91.19 83 PRO A CA 1
ATOM 584 C C . PRO A 1 83 ? 1.033 6.753 -5.276 1.00 91.19 83 PRO A C 1
ATOM 586 O O . PRO A 1 83 ? 1.598 6.206 -4.332 1.00 91.19 83 PRO A O 1
ATOM 589 N N . LYS A 1 84 ? 1.635 7.681 -6.024 1.00 88.00 84 LYS A N 1
ATOM 590 C CA . LYS A 1 84 ? 3.007 8.114 -5.755 1.00 88.00 84 LYS A CA 1
ATOM 591 C C . LYS A 1 84 ? 3.140 8.598 -4.303 1.00 88.00 84 LYS A C 1
ATOM 593 O O . LYS A 1 84 ? 2.266 9.307 -3.803 1.00 88.00 84 LYS A O 1
ATOM 598 N N . ASP A 1 85 ? 4.224 8.189 -3.652 1.00 86.50 85 ASP A N 1
ATOM 599 C CA . ASP A 1 85 ? 4.587 8.510 -2.265 1.00 86.50 85 ASP A CA 1
ATOM 600 C C . ASP A 1 85 ? 3.585 8.043 -1.185 1.00 86.50 85 ASP A C 1
ATOM 602 O O . ASP A 1 85 ? 3.764 8.370 -0.014 1.00 86.50 85 ASP A O 1
ATOM 606 N N . LEU A 1 86 ? 2.515 7.323 -1.560 1.00 91.81 86 LEU A N 1
ATOM 607 C CA . LEU A 1 86 ? 1.463 6.783 -0.678 1.00 91.81 86 LEU A CA 1
ATOM 608 C C . LEU A 1 86 ? 0.949 7.743 0.412 1.00 91.81 86 LEU A C 1
ATOM 610 O O . LEU A 1 86 ? 0.493 7.324 1.477 1.00 91.81 86 LEU A O 1
ATOM 614 N N . THR A 1 87 ? 0.960 9.050 0.131 1.00 86.75 87 THR A N 1
ATOM 615 C CA . THR A 1 87 ? 0.306 10.048 0.999 1.00 86.75 87 THR A CA 1
ATOM 616 C C . THR A 1 87 ? -1.207 9.818 1.032 1.00 86.75 87 THR A C 1
ATOM 618 O O . THR A 1 87 ? -1.871 10.058 2.038 1.00 86.75 87 THR A O 1
ATOM 621 N N . ASN A 1 88 ? -1.735 9.309 -0.079 1.00 92.31 88 ASN A N 1
ATOM 622 C CA . ASN A 1 88 ? -3.119 8.921 -0.254 1.00 92.31 88 ASN A CA 1
ATOM 623 C C . ASN A 1 88 ? -3.206 7.464 -0.710 1.00 92.31 88 ASN A C 1
ATOM 625 O O . ASN A 1 88 ? -2.227 6.873 -1.169 1.00 92.31 88 ASN A O 1
ATOM 629 N N . VAL A 1 89 ? -4.417 6.925 -0.637 1.00 94.62 89 VAL A N 1
ATOM 630 C CA . VAL A 1 89 ? -4.772 5.585 -1.102 1.00 94.62 89 VAL A CA 1
ATOM 631 C C . VAL A 1 89 ? -5.898 5.656 -2.125 1.00 94.62 89 VAL A C 1
ATOM 633 O O . VAL A 1 89 ? -6.516 6.706 -2.319 1.00 94.62 89 VAL A O 1
ATOM 636 N N . CYS A 1 90 ? -6.173 4.535 -2.782 1.00 93.88 90 CYS A N 1
ATOM 637 C CA . CYS A 1 90 ? -7.255 4.428 -3.744 1.00 93.88 90 CYS A CA 1
ATOM 638 C C . CYS A 1 90 ? -8.502 3.849 -3.091 1.00 93.88 90 CYS A C 1
ATOM 640 O O . CYS A 1 90 ? -8.522 2.685 -2.689 1.00 93.88 90 CYS A O 1
ATOM 642 N N . LYS A 1 91 ? -9.562 4.651 -3.018 1.00 92.31 91 LYS A N 1
ATOM 643 C CA . LYS A 1 91 ? -10.893 4.178 -2.650 1.00 92.31 91 LYS A CA 1
ATOM 644 C C . LYS A 1 91 ? -11.547 3.525 -3.879 1.00 92.31 91 LYS A C 1
ATOM 646 O O . LYS A 1 91 ? -11.602 4.167 -4.934 1.00 92.31 91 LYS A O 1
ATOM 651 N N . PRO A 1 92 ? -12.063 2.286 -3.780 1.00 89.31 92 PRO A N 1
ATOM 652 C CA . PRO A 1 92 ? -12.870 1.680 -4.832 1.00 89.31 92 PRO A CA 1
ATOM 653 C C . PRO A 1 92 ? -14.054 2.570 -5.202 1.00 89.31 92 PRO A C 1
ATOM 655 O O . PRO A 1 92 ? -14.665 3.205 -4.340 1.00 89.31 92 PRO A O 1
ATOM 658 N N . LYS A 1 93 ? -14.385 2.622 -6.492 1.00 81.50 93 LYS A N 1
ATOM 659 C CA . LYS A 1 93 ? -15.558 3.367 -6.949 1.00 81.50 93 LYS A CA 1
ATOM 660 C C . LYS A 1 93 ? -16.825 2.675 -6.468 1.00 81.50 93 LYS A C 1
ATOM 662 O O . LYS A 1 93 ? -17.085 1.528 -6.825 1.00 81.50 93 LYS A O 1
ATOM 667 N N . ASP A 1 94 ? -17.642 3.408 -5.724 1.00 67.50 94 ASP A N 1
ATOM 668 C CA . ASP A 1 94 ? -19.024 3.017 -5.483 1.00 67.50 94 ASP A CA 1
ATOM 669 C C . ASP A 1 94 ? -19.774 3.100 -6.821 1.00 67.50 94 ASP A C 1
ATOM 671 O O . ASP A 1 94 ? -19.684 4.112 -7.521 1.00 67.50 94 ASP A O 1
ATOM 675 N N . ALA A 1 95 ? -20.552 2.075 -7.180 1.00 52.12 95 ALA A N 1
ATOM 676 C CA . ALA A 1 95 ? -21.294 2.033 -8.449 1.00 52.12 95 ALA A CA 1
ATOM 677 C C . ALA A 1 95 ? -22.257 3.231 -8.660 1.00 52.12 95 ALA A C 1
ATOM 679 O O . ALA A 1 95 ? -22.728 3.448 -9.775 1.00 52.12 95 ALA A O 1
ATOM 680 N N . ALA A 1 96 ? -22.541 4.010 -7.608 1.00 43.22 96 ALA A N 1
ATOM 681 C CA . ALA A 1 96 ? -23.500 5.113 -7.593 1.00 43.22 96 ALA A CA 1
ATOM 682 C C . ALA A 1 96 ? -22.883 6.521 -7.461 1.00 43.22 96 ALA A C 1
ATOM 684 O O . ALA A 1 96 ? -23.598 7.506 -7.646 1.00 43.22 96 ALA A O 1
ATOM 685 N N . THR A 1 97 ? -21.586 6.655 -7.163 1.00 43.28 97 THR A N 1
ATOM 686 C CA . THR A 1 97 ? -21.006 7.955 -6.782 1.00 43.28 97 THR A CA 1
ATOM 687 C C . THR A 1 97 ? -19.996 8.422 -7.821 1.00 43.28 97 THR A C 1
ATOM 689 O O . THR A 1 97 ? -18.790 8.253 -7.683 1.00 43.28 97 THR A O 1
ATOM 692 N N . THR A 1 98 ? -20.479 9.055 -8.890 1.00 42.03 98 THR A N 1
ATOM 693 C CA . THR A 1 98 ? -19.625 9.819 -9.809 1.00 42.03 98 THR A CA 1
ATOM 694 C C . THR A 1 98 ? -19.269 11.168 -9.185 1.00 42.03 98 THR A C 1
ATOM 696 O O . THR A 1 98 ? -19.759 12.217 -9.613 1.00 42.03 98 THR A O 1
ATOM 699 N N . THR A 1 99 ? -18.433 11.171 -8.149 1.00 43.34 99 THR A N 1
ATOM 70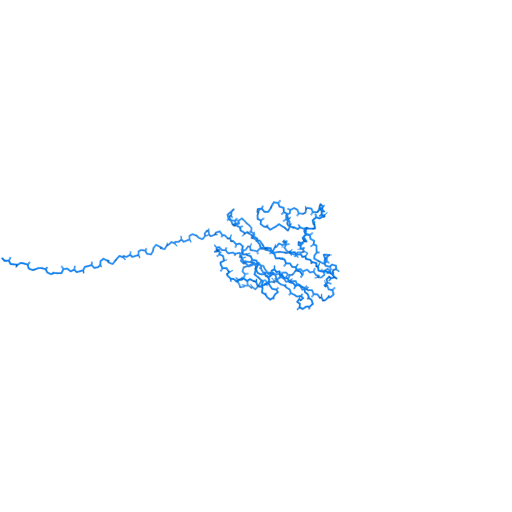0 C CA . THR A 1 99 ? -17.818 12.411 -7.673 1.00 43.34 99 THR A CA 1
ATOM 701 C C . THR A 1 99 ? -16.788 12.879 -8.693 1.00 43.34 99 THR A C 1
ATOM 703 O O . THR A 1 99 ? -15.861 12.166 -9.062 1.00 43.34 99 THR A O 1
ATOM 706 N N . LYS A 1 100 ? -16.957 14.109 -9.186 1.00 44.12 100 LYS A N 1
ATOM 707 C CA . LYS A 1 100 ? -16.079 14.758 -10.172 1.00 44.12 100 LYS A CA 1
ATOM 708 C C . LYS A 1 100 ? -14.714 15.165 -9.589 1.00 44.12 100 LYS A C 1
ATOM 710 O O . LYS A 1 100 ? -14.172 16.187 -9.998 1.00 44.12 100 LYS A O 1
ATOM 715 N N . HIS A 1 101 ? -14.136 14.399 -8.666 1.00 44.34 101 HIS A N 1
ATOM 716 C CA . HIS A 1 101 ? -12.743 14.595 -8.267 1.00 44.34 101 HIS A CA 1
ATOM 717 C C . HIS A 1 101 ? -11.843 13.739 -9.163 1.00 44.34 101 HIS A C 1
ATOM 719 O O . HIS A 1 101 ? -11.212 12.780 -8.743 1.00 44.34 101 HIS A O 1
ATOM 725 N N . ARG A 1 102 ? -11.838 14.069 -10.461 1.00 48.16 102 ARG A N 1
ATOM 726 C CA . ARG A 1 102 ? -10.909 13.479 -11.430 1.00 48.16 102 ARG A CA 1
ATOM 727 C C . ARG A 1 102 ? -9.523 14.086 -11.215 1.00 48.16 102 ARG A C 1
ATOM 729 O O . ARG A 1 102 ? -9.112 14.961 -11.973 1.00 48.16 102 ARG A O 1
ATOM 736 N N . THR A 1 103 ? -8.775 13.610 -10.226 1.00 51.31 103 THR A N 1
ATOM 737 C CA . THR A 1 103 ? -7.311 13.688 -10.295 1.00 51.31 103 THR A CA 1
ATOM 738 C C . THR A 1 103 ? -6.872 12.624 -11.303 1.00 51.31 103 THR A C 1
ATOM 740 O O . THR A 1 103 ? -6.640 11.467 -10.979 1.00 51.31 103 THR A O 1
ATOM 743 N N . ALA A 1 104 ? -6.883 13.014 -12.582 1.00 50.97 104 ALA A N 1
ATOM 744 C CA . ALA A 1 104 ? -6.969 12.154 -13.768 1.00 50.97 104 ALA A CA 1
ATOM 745 C C . ALA A 1 104 ? -5.841 11.118 -13.981 1.00 50.97 104 ALA A C 1
ATOM 747 O O . ALA A 1 104 ? -5.874 10.391 -14.971 1.00 50.97 104 ALA A O 1
ATOM 748 N N . GLU A 1 105 ? -4.874 11.008 -13.074 1.00 61.72 105 GLU A N 1
ATOM 749 C CA . GLU A 1 105 ? -3.702 10.136 -13.232 1.00 61.72 105 GLU A CA 1
ATOM 750 C C . GLU A 1 105 ? -3.446 9.219 -12.036 1.00 61.72 105 GLU A C 1
ATOM 752 O O . GLU A 1 105 ? -2.627 8.307 -12.118 1.00 61.72 105 GLU A O 1
ATOM 757 N N . LYS A 1 106 ? -4.141 9.435 -10.921 1.00 74.69 106 LYS A N 1
ATOM 758 C CA . LYS A 1 106 ? -3.878 8.719 -9.677 1.00 74.69 106 LYS A CA 1
ATOM 759 C C . LYS A 1 106 ? -4.863 7.564 -9.532 1.00 74.69 106 LYS A C 1
ATOM 761 O O . LYS A 1 106 ? -5.984 7.648 -10.022 1.00 74.69 106 LYS A O 1
ATOM 766 N N . CYS A 1 107 ? -4.426 6.458 -8.930 1.00 87.12 107 CYS A N 1
ATOM 767 C CA . CYS A 1 107 ? -5.189 5.199 -8.887 1.00 87.12 107 CYS A CA 1
ATOM 768 C C . CYS A 1 107 ? -5.457 4.566 -10.259 1.00 87.12 107 CYS A C 1
ATOM 770 O O . CYS A 1 107 ? -6.462 3.883 -10.472 1.00 87.12 107 CYS A O 1
ATOM 772 N N . LYS A 1 108 ? -4.541 4.797 -11.200 1.00 84.38 108 LYS A N 1
ATOM 773 C CA . LYS A 1 108 ? -4.498 4.130 -12.494 1.00 84.38 108 LYS A CA 1
ATOM 774 C C . LYS A 1 108 ? -3.456 3.017 -12.426 1.00 84.38 108 LYS A C 1
ATOM 776 O O . LYS A 1 108 ? -2.286 3.298 -12.194 1.00 84.38 108 LYS A O 1
ATOM 781 N N . PHE A 1 109 ? -3.883 1.782 -12.649 1.00 81.94 109 PHE A N 1
ATOM 782 C CA . PHE A 1 109 ? -2.998 0.629 -12.743 1.00 81.94 109 PHE A CA 1
ATOM 783 C C . PHE A 1 109 ? -2.966 0.192 -14.204 1.00 81.94 109 PHE A C 1
ATOM 785 O O . PHE A 1 109 ? -3.998 -0.047 -14.824 1.00 81.94 109 PHE A O 1
ATOM 792 N N . GLY A 1 110 ? -1.773 0.183 -14.783 1.00 72.75 110 GLY A N 1
ATOM 793 C CA . GLY A 1 110 ? -1.544 -0.208 -16.162 1.00 72.75 110 GLY A CA 1
ATOM 794 C C . GLY A 1 110 ? -1.460 0.983 -17.116 1.00 72.75 110 GLY A C 1
ATOM 795 O O . GLY A 1 110 ? -2.291 1.899 -17.089 1.00 72.75 110 GLY A O 1
ATOM 796 N N . LYS A 1 111 ? -0.489 0.970 -18.036 1.00 65.31 111 LYS A N 1
ATOM 797 C CA . LYS A 1 111 ? -0.361 2.008 -19.085 1.00 65.31 111 LYS A CA 1
ATOM 798 C C . LYS A 1 111 ? -1.618 2.150 -19.948 1.00 65.31 111 LYS A C 1
ATOM 800 O O . LYS A 1 111 ? -1.984 3.269 -20.322 1.00 65.31 111 LYS A O 1
ATOM 805 N N . SER A 1 112 ? -2.290 1.036 -20.238 1.00 59.31 112 SER A N 1
ATOM 806 C CA . SER A 1 112 ? -3.475 0.966 -21.103 1.00 59.31 112 SER A CA 1
ATOM 807 C C . SER A 1 112 ? -4.794 1.286 -20.397 1.00 59.31 112 SER A C 1
ATOM 809 O O . SER A 1 112 ? -5.811 1.424 -21.085 1.00 59.31 112 SER A O 1
ATOM 811 N N . ALA A 1 113 ? -4.804 1.444 -19.066 1.00 63.53 113 ALA A N 1
ATOM 812 C CA . ALA A 1 113 ? -6.030 1.746 -18.339 1.00 63.53 113 ALA A CA 1
ATOM 813 C C . ALA A 1 113 ? -6.629 3.072 -18.830 1.00 63.53 113 ALA A C 1
ATOM 815 O O . ALA A 1 113 ? -6.032 4.149 -18.729 1.00 63.53 113 ALA A O 1
ATOM 816 N N . GLN A 1 114 ? -7.826 2.978 -19.407 1.00 63.19 114 GLN A N 1
ATOM 817 C CA . GLN A 1 114 ? -8.547 4.113 -19.987 1.00 63.19 114 GLN A CA 1
ATOM 818 C C . GLN A 1 114 ? -9.146 5.025 -18.912 1.00 63.19 114 GLN A C 1
ATOM 820 O O . GLN A 1 114 ? -9.607 6.127 -19.202 1.00 63.19 114 GLN A O 1
ATOM 825 N N . SER A 1 115 ? -9.186 4.570 -17.661 1.00 68.31 115 SER A N 1
ATOM 826 C CA . SER A 1 115 ? -9.746 5.308 -16.535 1.00 68.31 115 SER A CA 1
ATOM 827 C C . SER A 1 115 ? -9.113 4.845 -15.223 1.00 68.31 115 SER A C 1
ATOM 829 O O . SER A 1 115 ? -8.742 3.676 -15.126 1.00 68.31 115 SER A O 1
ATOM 831 N N . PRO A 1 116 ? -9.016 5.724 -14.209 1.00 78.44 116 PRO A N 1
ATOM 832 C CA . PRO A 1 116 ? -8.672 5.317 -12.851 1.00 78.44 116 PRO A CA 1
ATOM 833 C C . PRO A 1 116 ? -9.621 4.224 -12.349 1.00 78.44 116 PRO A C 1
ATOM 835 O O . PRO A 1 116 ? -10.829 4.291 -12.606 1.00 78.44 116 PRO A O 1
ATOM 838 N N . GLU A 1 117 ? -9.098 3.254 -11.606 1.00 83.00 117 GLU A N 1
ATOM 839 C CA . GLU A 1 117 ? -9.892 2.185 -10.980 1.00 83.00 117 GLU A CA 1
ATOM 840 C C . GLU A 1 117 ? -10.548 2.634 -9.664 1.00 83.00 117 GLU A C 1
ATOM 842 O O . GLU A 1 117 ? -11.433 1.962 -9.141 1.00 83.00 117 GLU A O 1
ATOM 847 N N . GLY A 1 118 ? -10.139 3.791 -9.138 1.00 86.56 118 GLY A N 1
ATOM 848 C CA . GLY A 1 118 ? -10.577 4.334 -7.856 1.00 86.56 118 GLY A CA 1
ATOM 849 C C . GLY A 1 118 ? -10.440 5.848 -7.800 1.00 86.56 118 GLY A C 1
ATOM 850 O O . GLY A 1 118 ? -9.911 6.459 -8.733 1.00 86.56 118 GLY A O 1
ATOM 851 N N . ASP A 1 119 ? -10.900 6.418 -6.693 1.00 87.38 119 ASP A N 1
ATOM 852 C CA . ASP A 1 119 ? -10.695 7.823 -6.352 1.00 87.38 119 ASP A CA 1
ATOM 853 C C . ASP A 1 119 ? -9.601 7.925 -5.282 1.00 87.38 119 ASP A C 1
ATOM 855 O O . ASP A 1 119 ? -9.559 7.134 -4.337 1.00 87.38 119 ASP A O 1
ATOM 859 N N . GLU A 1 120 ? -8.693 8.886 -5.428 1.00 88.38 120 GLU A N 1
ATOM 860 C CA . GLU A 1 120 ? -7.651 9.130 -4.430 1.00 88.38 120 GLU A CA 1
ATOM 861 C C . GLU A 1 120 ? -8.254 9.792 -3.178 1.00 88.38 120 GLU A C 1
ATOM 863 O O . GLU A 1 120 ? -8.993 10.772 -3.279 1.00 88.38 120 GLU A O 1
ATOM 868 N N . ILE A 1 121 ? -7.910 9.284 -1.994 1.00 91.12 121 ILE A N 1
ATOM 869 C CA . ILE A 1 121 ? -8.329 9.842 -0.703 1.00 91.12 121 ILE A CA 1
ATOM 870 C C . ILE A 1 121 ? -7.218 9.694 0.340 1.00 91.12 121 ILE A C 1
ATOM 872 O O . ILE A 1 121 ? -6.458 8.723 0.325 1.00 91.12 121 ILE A O 1
ATOM 876 N N . ALA A 1 122 ? -7.130 10.641 1.273 1.00 93.12 122 ALA A N 1
ATOM 877 C CA . ALA A 1 122 ? -6.223 10.520 2.406 1.00 93.12 122 ALA A CA 1
ATOM 878 C C . ALA A 1 122 ? -6.653 9.358 3.317 1.00 93.12 122 ALA A C 1
ATOM 880 O O . ALA A 1 122 ? -7.822 9.258 3.692 1.00 93.12 122 ALA A O 1
ATOM 881 N N . LEU A 1 123 ? -5.708 8.492 3.697 1.00 94.31 123 LEU A N 1
ATOM 882 C CA . LEU A 1 123 ? -6.014 7.256 4.428 1.00 94.31 123 LEU A CA 1
ATOM 883 C C . LEU A 1 123 ? -6.706 7.519 5.772 1.00 94.31 123 LEU A C 1
ATOM 885 O O . LEU A 1 123 ? -7.730 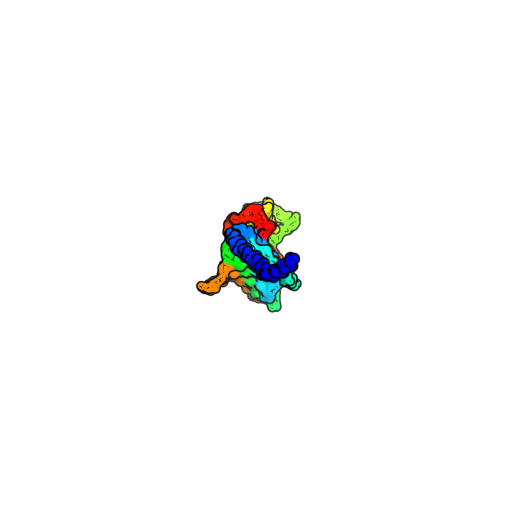6.912 6.064 1.00 94.31 123 LEU A O 1
ATOM 889 N N . HIS A 1 124 ? -6.195 8.467 6.559 1.00 93.81 124 HIS A N 1
ATOM 890 C CA . HIS A 1 124 ? -6.810 8.845 7.833 1.00 93.81 124 HIS A CA 1
ATOM 891 C C . HIS A 1 124 ? -8.263 9.323 7.656 1.00 93.81 124 HIS A C 1
ATOM 893 O O . HIS A 1 124 ? -9.123 8.987 8.461 1.00 93.81 124 HIS A O 1
ATOM 899 N N . THR A 1 125 ? -8.563 10.053 6.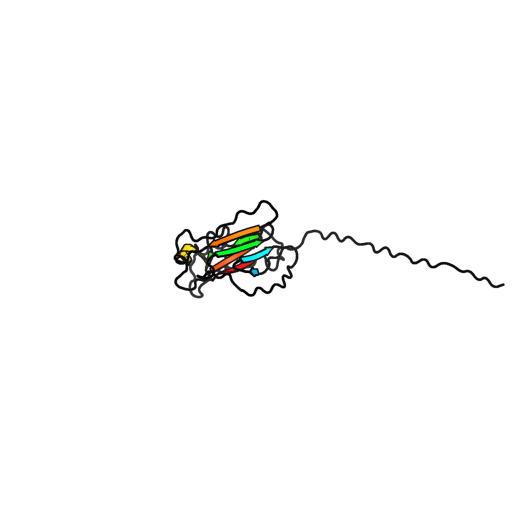573 1.00 94.12 125 THR A N 1
ATOM 900 C CA . THR A 1 125 ? -9.929 10.508 6.272 1.00 94.12 125 THR A CA 1
ATOM 901 C C . THR A 1 125 ? -10.824 9.326 5.908 1.00 94.12 125 THR A C 1
ATOM 903 O O . THR A 1 125 ? -11.963 9.265 6.361 1.00 94.12 125 THR A O 1
ATOM 906 N N . LEU A 1 126 ? -10.313 8.379 5.113 1.00 94.06 126 LEU A N 1
ATOM 907 C CA . LEU A 1 126 ? -11.053 7.181 4.718 1.00 94.06 126 LEU A CA 1
ATOM 908 C C . LEU A 1 126 ? -11.419 6.307 5.927 1.00 94.06 126 LEU A C 1
ATOM 910 O O . LEU A 1 126 ? -12.551 5.841 6.011 1.00 94.06 126 LEU A O 1
ATOM 914 N N . LEU A 1 127 ? -10.478 6.111 6.853 1.00 94.56 127 LEU A N 1
ATOM 915 C CA . LEU A 1 127 ? -10.676 5.278 8.044 1.00 94.56 127 LEU A CA 1
ATOM 916 C C . LEU A 1 127 ? -11.388 6.013 9.192 1.00 94.56 127 LEU A C 1
ATOM 918 O O . LEU A 1 127 ? -11.811 5.377 10.152 1.00 94.56 127 LEU A O 1
ATOM 922 N N . GLY A 1 128 ? -11.531 7.341 9.113 1.00 94.06 128 GLY A N 1
ATOM 923 C CA . GLY A 1 128 ? -12.017 8.153 10.234 1.00 94.06 128 GLY A CA 1
ATOM 924 C C . GLY A 1 128 ? -11.034 8.194 11.411 1.00 94.06 128 GLY A C 1
ATOM 925 O O . GLY A 1 128 ? -11.454 8.326 12.557 1.00 94.06 128 GLY A O 1
ATOM 926 N N . ALA A 1 129 ? -9.738 8.067 11.122 1.00 94.56 129 ALA A N 1
ATOM 927 C CA . ALA A 1 129 ? -8.655 7.973 12.093 1.00 94.56 129 ALA A CA 1
ATOM 928 C C . ALA A 1 129 ? -7.846 9.282 12.193 1.00 94.56 129 ALA A C 1
ATOM 930 O O . ALA A 1 129 ? -8.072 10.248 11.460 1.00 94.56 129 ALA A O 1
ATOM 931 N N . GLY A 1 130 ? -6.870 9.323 13.104 1.00 93.25 130 GLY A N 1
ATOM 932 C CA . GLY A 1 130 ? -5.984 10.483 13.257 1.00 93.25 130 GLY A CA 1
ATOM 933 C C . GLY A 1 130 ? -4.968 10.625 12.114 1.00 93.25 130 GLY A C 1
ATOM 934 O O . GLY A 1 130 ? -4.535 9.634 11.533 1.00 93.25 130 GLY A O 1
ATOM 935 N N . GLU A 1 131 ? -4.492 11.849 11.850 1.00 92.06 131 GLU A N 1
ATOM 936 C CA . GLU A 1 131 ? -3.548 12.174 10.754 1.00 92.06 131 GLU A CA 1
ATOM 937 C C . GLU A 1 131 ? -2.212 11.404 10.794 1.00 92.06 131 GLU A C 1
ATOM 939 O O . GLU A 1 131 ? -1.483 11.348 9.801 1.00 92.06 131 GLU A O 1
ATOM 944 N N . ARG A 1 132 ? -1.884 10.786 11.938 1.00 93.19 132 ARG A N 1
ATOM 945 C CA . ARG A 1 132 ? -0.734 9.881 12.085 1.00 93.19 132 ARG A CA 1
ATOM 946 C C . ARG A 1 132 ? -0.830 8.641 11.189 1.00 93.19 132 ARG A C 1
ATOM 948 O O . ARG A 1 132 ? 0.205 8.068 10.863 1.00 93.19 132 ARG A O 1
ATOM 955 N N . VAL A 1 133 ? -2.042 8.252 10.787 1.00 95.06 133 VAL A N 1
ATOM 956 C CA . VAL A 1 133 ? -2.307 7.074 9.958 1.00 95.06 133 VAL A CA 1
ATOM 957 C C . VAL A 1 133 ? -1.952 7.358 8.500 1.00 95.06 133 VAL A C 1
ATOM 959 O O . VAL A 1 133 ? -2.693 8.016 7.763 1.00 95.06 133 VAL A O 1
ATOM 962 N N . LYS A 1 134 ? -0.789 6.853 8.088 1.00 94.69 134 LYS A N 1
ATOM 963 C CA . LYS A 1 134 ? -0.242 6.975 6.733 1.00 94.69 134 LYS A CA 1
ATOM 964 C C . LYS A 1 134 ? 0.759 5.861 6.448 1.00 94.69 134 LYS A C 1
ATOM 966 O O . LYS A 1 134 ? 1.338 5.293 7.373 1.00 94.69 134 LYS A O 1
ATOM 971 N N . TRP A 1 135 ? 1.002 5.602 5.168 1.00 97.31 135 TRP A N 1
ATOM 972 C CA . TRP A 1 135 ? 2.123 4.768 4.752 1.00 97.31 135 TRP A CA 1
ATOM 973 C C . TRP A 1 135 ? 3.445 5.498 4.994 1.00 97.31 135 TRP A C 1
ATOM 975 O O . TRP A 1 135 ? 3.562 6.705 4.773 1.00 97.31 135 TRP A O 1
ATOM 985 N N . ILE A 1 136 ? 4.451 4.758 5.444 1.00 95.94 136 ILE A N 1
ATOM 986 C CA . ILE A 1 136 ? 5.792 5.267 5.720 1.00 95.94 136 ILE A CA 1
ATOM 987 C C . ILE A 1 136 ? 6.779 4.485 4.864 1.00 95.94 136 ILE A C 1
ATOM 989 O O . ILE A 1 136 ? 6.859 3.259 4.965 1.00 95.94 136 ILE A O 1
ATOM 993 N N . GLN A 1 137 ? 7.541 5.189 4.028 1.00 94.12 137 GLN A N 1
ATOM 994 C CA . GLN A 1 137 ? 8.613 4.567 3.261 1.00 94.12 137 GLN A CA 1
ATOM 995 C C . GLN A 1 137 ? 9.720 4.123 4.213 1.00 94.12 137 GLN A C 1
ATOM 997 O O . GLN A 1 137 ? 10.243 4.924 4.992 1.00 94.12 137 GLN A O 1
ATOM 1002 N N . LYS A 1 138 ? 10.101 2.850 4.141 1.00 91.06 138 LYS A N 1
ATOM 1003 C CA . LYS A 1 138 ? 11.264 2.346 4.863 1.00 91.06 138 LYS A CA 1
ATOM 1004 C C . LYS A 1 138 ? 12.529 2.772 4.127 1.00 91.06 138 LYS A C 1
ATOM 1006 O O . LYS A 1 138 ? 12.625 2.642 2.906 1.00 91.06 138 LYS A O 1
ATOM 1011 N N . THR A 1 139 ? 13.512 3.277 4.866 1.00 76.62 139 THR A N 1
ATOM 1012 C CA . THR A 1 139 ? 14.827 3.606 4.313 1.00 76.62 139 THR A CA 1
ATOM 1013 C C . THR A 1 139 ? 15.470 2.330 3.779 1.00 76.62 139 THR A C 1
ATOM 1015 O O . THR A 1 139 ? 15.614 1.361 4.524 1.00 76.62 139 THR A O 1
ATOM 1018 N N . GLN A 1 140 ? 15.861 2.312 2.506 1.00 63.19 140 GLN A N 1
ATOM 1019 C CA . GLN A 1 140 ? 16.540 1.149 1.942 1.00 63.19 140 GLN A CA 1
ATOM 1020 C C . GLN A 1 140 ? 17.927 0.986 2.577 1.00 63.19 140 GLN A C 1
ATOM 1022 O O . GLN A 1 140 ? 18.674 1.960 2.728 1.00 63.19 140 GLN A O 1
ATOM 1027 N N . ALA A 1 141 ? 18.282 -0.239 2.968 1.00 53.19 141 ALA A N 1
ATOM 1028 C CA . ALA A 1 141 ? 19.655 -0.554 3.339 1.00 53.19 141 ALA A CA 1
ATOM 1029 C C . ALA A 1 141 ? 20.563 -0.321 2.117 1.00 53.19 141 ALA A C 1
ATOM 1031 O O . ALA A 1 141 ? 20.162 -0.568 0.984 1.00 53.19 141 ALA A O 1
ATOM 1032 N N . LYS A 1 142 ? 21.797 0.158 2.328 1.00 49.59 142 LYS A N 1
ATOM 1033 C CA . LYS A 1 142 ? 22.749 0.558 1.264 1.00 49.59 142 LYS A CA 1
ATOM 1034 C C . LYS A 1 142 ? 23.237 -0.592 0.356 1.00 49.59 142 LYS A C 1
ATOM 1036 O O . LYS A 1 142 ? 24.235 -0.430 -0.342 1.00 49.59 142 LYS A O 1
ATOM 1041 N N . THR A 1 143 ? 22.589 -1.751 0.371 1.00 42.53 143 THR A N 1
ATOM 1042 C CA . THR A 1 143 ? 23.037 -2.964 -0.312 1.00 42.53 143 THR A CA 1
ATOM 1043 C C . THR A 1 143 ? 21.864 -3.678 -0.979 1.00 42.53 143 THR A C 1
ATOM 1045 O O . THR A 1 143 ? 21.122 -4.387 -0.314 1.00 42.53 143 THR A O 1
ATOM 1048 N N . GLY A 1 144 ? 21.750 -3.532 -2.300 1.00 50.31 144 GLY A N 1
ATOM 1049 C CA . GLY A 1 144 ? 21.206 -4.567 -3.189 1.00 50.31 144 GLY A CA 1
ATOM 1050 C C . GLY A 1 144 ? 19.695 -4.628 -3.427 1.00 50.31 144 GLY A C 1
ATOM 1051 O O . GLY A 1 144 ? 19.308 -5.209 -4.436 1.00 50.31 144 GLY A O 1
ATOM 1052 N N . ASP A 1 145 ? 18.856 -4.029 -2.583 1.00 56.38 145 ASP A N 1
ATOM 1053 C CA . ASP A 1 145 ? 17.401 -4.058 -2.789 1.00 56.38 145 ASP A CA 1
ATOM 1054 C C . ASP A 1 145 ? 16.949 -2.885 -3.662 1.00 56.38 145 ASP A C 1
ATOM 1056 O O . ASP A 1 145 ? 16.494 -1.856 -3.167 1.00 56.38 145 ASP A O 1
ATOM 1060 N N . ASP A 1 146 ? 17.068 -3.017 -4.979 1.00 77.50 146 ASP A N 1
ATOM 1061 C CA . ASP A 1 146 ? 16.461 -2.051 -5.893 1.00 77.50 146 ASP A CA 1
ATOM 1062 C C . ASP A 1 146 ? 14.929 -2.051 -5.703 1.00 77.50 146 ASP A C 1
ATOM 1064 O O . ASP A 1 146 ? 14.296 -3.104 -5.810 1.00 77.50 146 ASP A O 1
ATOM 1068 N N . GLY A 1 147 ? 14.312 -0.894 -5.421 1.00 85.06 147 GLY A N 1
ATOM 1069 C CA . GLY A 1 147 ? 12.850 -0.784 -5.294 1.00 85.06 147 GLY A CA 1
ATOM 1070 C C . GLY A 1 147 ? 12.357 0.208 -4.236 1.00 85.06 147 GLY A C 1
ATOM 1071 O O . GLY A 1 147 ? 13.039 1.170 -3.889 1.00 85.06 147 GLY A O 1
ATOM 1072 N N . GLN A 1 148 ? 11.142 -0.007 -3.728 1.00 91.56 148 GLN A N 1
ATOM 1073 C CA . GLN A 1 148 ? 10.562 0.752 -2.616 1.00 91.56 148 GLN A CA 1
ATOM 1074 C C . GLN A 1 148 ? 9.810 -0.174 -1.659 1.00 91.56 148 GLN A C 1
ATOM 1076 O O . GLN A 1 148 ? 9.009 -0.995 -2.098 1.00 91.56 148 GLN A O 1
ATOM 1081 N N . THR A 1 149 ? 9.992 0.027 -0.354 1.00 94.19 149 THR A N 1
ATOM 1082 C CA . THR A 1 149 ? 9.216 -0.667 0.682 1.00 94.19 149 THR A CA 1
ATOM 1083 C C . THR A 1 149 ? 8.468 0.344 1.532 1.00 94.19 149 THR A C 1
ATOM 1085 O O . THR A 1 149 ? 9.044 1.336 1.982 1.00 94.19 149 THR A O 1
ATOM 1088 N N . TRP A 1 150 ? 7.193 0.070 1.780 1.00 97.12 150 TRP A N 1
ATOM 1089 C CA . TRP A 1 150 ? 6.291 0.922 2.540 1.00 97.12 150 TRP A CA 1
ATOM 1090 C C . TRP A 1 150 ? 5.637 0.127 3.664 1.00 97.12 150 TRP A C 1
ATOM 1092 O O . TRP A 1 150 ? 5.256 -1.022 3.471 1.00 97.12 150 TRP A O 1
ATOM 1102 N N . SER A 1 151 ? 5.497 0.750 4.829 1.00 97.25 151 SER A N 1
ATOM 1103 C CA . SER A 1 151 ? 4.848 0.174 6.008 1.00 97.25 151 SER A CA 1
ATOM 1104 C C . SER A 1 151 ? 3.608 0.975 6.359 1.00 97.25 151 SER A C 1
ATOM 1106 O O . SER A 1 151 ? 3.657 2.206 6.354 1.00 97.25 151 SER A O 1
ATOM 1108 N N . LEU A 1 152 ? 2.531 0.293 6.727 1.00 97.94 152 LEU A N 1
ATOM 1109 C CA . LEU A 1 152 ? 1.358 0.896 7.345 1.00 97.94 152 LEU A CA 1
ATOM 1110 C C . LEU A 1 152 ? 1.113 0.204 8.677 1.00 97.94 152 LEU A C 1
ATOM 1112 O O . LEU A 1 152 ? 1.013 -1.018 8.731 1.00 97.94 152 LEU A O 1
ATOM 1116 N N . THR A 1 153 ? 1.010 0.996 9.737 1.00 97.25 153 THR A N 1
ATOM 1117 C CA . THR A 1 153 ? 0.718 0.507 11.081 1.00 97.25 153 THR A CA 1
ATOM 1118 C C . THR A 1 153 ? -0.448 1.298 11.644 1.00 97.25 153 THR A C 1
ATOM 1120 O O . THR A 1 153 ? -0.433 2.531 11.625 1.00 97.25 153 THR A O 1
ATOM 1123 N N . LEU A 1 154 ? -1.448 0.578 12.133 1.00 96.88 154 LEU A N 1
ATOM 1124 C CA . LEU A 1 154 ? -2.604 1.113 12.830 1.00 96.88 154 LEU A CA 1
ATOM 1125 C C . LEU A 1 154 ? -2.476 0.826 14.325 1.00 96.88 154 LEU A C 1
ATOM 1127 O O . LEU A 1 154 ? -1.835 -0.134 14.747 1.00 96.88 154 LEU A O 1
ATOM 1131 N N . SER A 1 155 ? -3.108 1.661 15.132 1.00 96.81 155 SER A N 1
ATOM 1132 C CA . SER A 1 155 ? -3.481 1.296 16.497 1.00 96.81 155 SER A CA 1
ATOM 1133 C C . SER A 1 155 ? -4.902 0.721 16.509 1.00 96.81 155 SER A C 1
ATOM 1135 O O . SER A 1 155 ? -5.634 0.873 15.530 1.00 96.81 155 SER A O 1
ATOM 1137 N N . GLU A 1 156 ? -5.316 0.053 17.590 1.00 95.88 156 GLU A N 1
ATOM 1138 C CA . GLU A 1 156 ? -6.684 -0.483 17.667 1.00 95.88 156 GLU A CA 1
ATOM 1139 C C . GLU A 1 156 ? -7.741 0.624 17.517 1.00 95.88 156 GLU A C 1
ATOM 1141 O O . GLU A 1 156 ? -8.775 0.394 16.896 1.00 95.88 156 GLU A O 1
ATOM 1146 N N . GLU A 1 157 ? -7.476 1.834 18.025 1.00 95.62 157 GLU A N 1
ATOM 1147 C CA . GLU A 1 157 ? -8.388 2.974 17.887 1.00 95.62 157 GLU A CA 1
ATOM 1148 C C . GLU A 1 157 ? -8.466 3.560 16.468 1.00 95.62 157 GLU A C 1
ATOM 1150 O O . GLU A 1 157 ? -9.374 4.339 16.184 1.00 95.62 157 GLU A O 1
ATOM 1155 N N . ASP A 1 158 ? -7.529 3.204 15.584 1.00 96.44 158 ASP A N 1
ATOM 1156 C CA . ASP A 1 158 ? -7.542 3.623 14.179 1.00 96.44 158 ASP A CA 1
ATOM 1157 C C . ASP A 1 158 ? -8.358 2.680 13.288 1.00 96.44 158 ASP A C 1
ATOM 1159 O O . ASP A 1 158 ? -8.568 2.984 12.110 1.00 96.44 158 ASP A O 1
ATOM 1163 N N . LEU A 1 159 ? -8.798 1.532 13.818 1.00 96.56 159 LEU A N 1
ATOM 1164 C CA . LEU A 1 159 ? -9.628 0.600 13.070 1.00 96.56 159 LEU A CA 1
ATOM 1165 C C . LEU A 1 159 ? -11.026 1.201 12.853 1.00 96.56 159 LEU A C 1
ATOM 1167 O O . LEU A 1 159 ? -11.675 1.640 13.808 1.00 96.56 159 LEU A O 1
ATOM 1171 N N . PRO A 1 160 ? -11.527 1.209 11.608 1.00 95.56 160 PRO A N 1
ATOM 1172 C CA . PRO A 1 160 ? -12.844 1.744 11.316 1.00 95.56 160 PRO A CA 1
ATOM 1173 C C . PRO A 1 160 ? -13.940 0.872 11.945 1.00 95.56 160 PRO A C 1
ATOM 1175 O O . PRO A 1 160 ? -13.804 -0.338 12.103 1.00 95.56 160 PRO A O 1
ATOM 1178 N N . LEU A 1 161 ? -15.095 1.480 12.234 1.00 94.00 161 LEU A N 1
ATOM 1179 C CA . LEU A 1 161 ? -16.265 0.763 12.771 1.00 94.00 161 LEU A CA 1
ATOM 1180 C C . LEU A 1 161 ? -16.892 -0.232 11.776 1.00 94.00 161 LEU A C 1
ATOM 1182 O O . LEU A 1 161 ? -17.755 -1.023 12.155 1.00 94.00 161 LEU A O 1
ATOM 1186 N N . LYS A 1 162 ? -16.534 -0.132 10.493 1.00 93.75 162 LYS A N 1
ATOM 1187 C CA . LYS A 1 162 ? -17.000 -0.985 9.398 1.00 93.75 162 LYS A CA 1
ATOM 1188 C C . LYS A 1 162 ? -15.829 -1.302 8.480 1.00 93.75 162 LYS A C 1
ATOM 1190 O O . LYS A 1 162 ? -14.971 -0.441 8.284 1.00 93.75 162 LYS A O 1
ATOM 1195 N N . ASP A 1 163 ? -15.871 -2.468 7.848 1.00 94.75 163 ASP A N 1
ATOM 1196 C CA . ASP A 1 163 ? -14.896 -2.867 6.833 1.00 94.75 163 ASP A CA 1
ATOM 1197 C C . ASP A 1 163 ? -14.777 -1.778 5.763 1.00 94.75 163 ASP A C 1
ATOM 1199 O O . ASP A 1 163 ? -15.764 -1.379 5.134 1.00 94.75 163 ASP A O 1
ATOM 1203 N N . THR A 1 164 ? -13.562 -1.259 5.597 1.00 95.06 164 THR A N 1
ATOM 1204 C CA . THR A 1 164 ? -13.293 -0.090 4.758 1.00 95.06 164 THR A CA 1
ATOM 1205 C C . THR A 1 164 ? -12.203 -0.439 3.749 1.00 95.06 164 THR A C 1
ATOM 1207 O O . THR A 1 164 ? -11.021 -0.218 4.011 1.00 95.06 164 THR A O 1
ATOM 1210 N N . PRO A 1 165 ? -12.577 -0.994 2.581 1.00 95.50 165 PRO A N 1
ATOM 1211 C CA . PRO A 1 165 ? -11.604 -1.439 1.601 1.00 95.50 165 PRO A CA 1
ATOM 1212 C C . PRO A 1 165 ? -10.929 -0.256 0.907 1.00 95.50 165 PRO A C 1
ATOM 1214 O O . PRO A 1 165 ? -11.570 0.725 0.514 1.00 95.50 165 PRO A O 1
ATOM 1217 N N . PHE A 1 166 ? -9.634 -0.403 0.663 1.00 95.69 166 PHE A N 1
ATOM 1218 C CA . PHE A 1 166 ? -8.867 0.459 -0.227 1.00 95.69 166 PHE A CA 1
ATOM 1219 C C . PHE A 1 166 ? -7.865 -0.364 -1.024 1.00 95.69 166 PHE A C 1
ATOM 1221 O O . PHE A 1 166 ? -7.764 -1.580 -0.878 1.00 95.69 166 PHE A O 1
ATOM 1228 N N . PHE A 1 167 ? -7.139 0.283 -1.921 1.00 95.56 167 PHE A N 1
ATOM 1229 C CA . PHE A 1 167 ? -6.031 -0.358 -2.604 1.00 95.56 167 PHE A CA 1
ATOM 1230 C C . PHE A 1 167 ? -4.887 0.614 -2.840 1.00 95.56 167 PHE A C 1
ATOM 1232 O O . PHE A 1 167 ? -5.044 1.837 -2.871 1.00 95.56 167 PHE A O 1
ATOM 1239 N N . VAL A 1 168 ? -3.717 0.020 -2.995 1.00 95.94 168 VAL A N 1
ATOM 1240 C CA . VAL A 1 168 ? -2.468 0.652 -3.407 1.00 95.94 168 VAL A CA 1
ATOM 1241 C C . VAL A 1 168 ? -1.817 -0.280 -4.427 1.00 95.94 168 VAL A C 1
ATOM 1243 O O . VAL A 1 168 ? -2.452 -1.209 -4.930 1.00 95.94 168 VAL A O 1
ATOM 1246 N N . GLY A 1 169 ? -0.553 -0.066 -4.747 1.00 94.38 169 GLY A N 1
ATOM 1247 C CA . GLY A 1 169 ? 0.248 -1.082 -5.403 1.00 94.38 169 GLY A CA 1
ATOM 1248 C C . GLY A 1 169 ? 1.498 -0.494 -6.012 1.00 94.38 169 GLY A C 1
ATOM 1249 O O . GLY A 1 169 ? 2.012 0.505 -5.517 1.00 94.38 169 GLY A O 1
ATOM 1250 N N . CYS A 1 170 ? 1.982 -1.118 -7.075 1.00 92.69 170 CYS A N 1
ATOM 1251 C CA . CYS A 1 170 ? 3.270 -0.805 -7.670 1.00 92.69 170 CYS A CA 1
ATOM 1252 C C . CYS A 1 170 ? 3.152 -0.656 -9.186 1.00 92.69 170 CYS A C 1
ATOM 1254 O O . CYS A 1 170 ? 2.313 -1.297 -9.821 1.00 92.69 170 CYS A O 1
ATOM 1256 N N . GLN A 1 171 ? 4.009 0.164 -9.782 1.00 88.81 171 GLN A N 1
ATOM 1257 C CA . GLN A 1 171 ? 4.133 0.300 -11.228 1.00 88.81 171 GLN A CA 1
ATOM 1258 C C . GLN A 1 171 ? 5.577 0.596 -11.628 1.00 88.81 171 GLN A C 1
ATOM 1260 O O . GLN A 1 171 ? 6.344 1.188 -10.871 1.00 88.81 171 GLN A O 1
ATOM 1265 N N . SER A 1 172 ? 5.939 0.246 -12.858 1.00 85.75 172 SER A N 1
ATOM 1266 C CA . SER A 1 172 ? 7.240 0.627 -13.411 1.00 85.75 172 SER A CA 1
ATOM 1267 C C . SER A 1 172 ? 7.331 2.139 -13.685 1.00 85.75 172 SER A C 1
ATOM 1269 O O . SER A 1 172 ? 6.499 2.696 -14.406 1.00 85.75 172 SER A O 1
ATOM 1271 N N . GLU A 1 173 ? 8.378 2.795 -13.195 1.00 78.25 173 GLU A N 1
ATOM 1272 C CA . GLU A 1 173 ? 8.768 4.163 -13.522 1.00 78.25 173 GLU A CA 1
ATOM 1273 C C . GLU A 1 173 ? 9.455 4.190 -14.900 1.00 78.25 173 GLU A C 1
ATOM 1275 O O . GLU A 1 173 ? 10.583 3.730 -15.093 1.00 78.25 173 GLU A O 1
ATOM 1280 N N . GLY A 1 174 ? 8.739 4.717 -15.897 1.00 63.41 174 GLY A N 1
ATOM 1281 C CA . GLY A 1 174 ? 9.228 4.900 -17.264 1.00 63.41 174 GLY A CA 1
ATOM 1282 C C . GLY A 1 174 ? 8.622 3.957 -18.309 1.00 63.41 174 GLY A C 1
ATOM 1283 O O . GLY A 1 174 ? 7.761 3.109 -18.050 1.00 63.41 174 GLY A O 1
ATOM 1284 N N . SER A 1 175 ? 9.053 4.134 -19.558 1.00 47.84 175 SER A N 1
ATOM 1285 C CA . SER A 1 175 ? 8.591 3.345 -20.700 1.00 47.84 175 SER A CA 1
ATOM 1286 C C . SER A 1 175 ? 9.253 1.968 -20.715 1.00 47.84 175 SER A C 1
ATOM 1288 O O . SER A 1 175 ? 10.149 1.704 -21.514 1.00 47.84 175 SER A O 1
ATOM 1290 N N . VAL A 1 176 ? 8.781 1.053 -19.870 1.00 50.62 176 VAL A N 1
ATOM 1291 C CA . VAL A 1 176 ? 8.795 -0.364 -20.252 1.00 50.62 176 VAL A CA 1
ATOM 1292 C C . VAL A 1 176 ? 8.193 -0.445 -21.655 1.00 50.62 176 VAL A C 1
ATOM 1294 O O . VAL A 1 176 ? 7.186 0.231 -21.909 1.00 50.62 176 VAL A O 1
ATOM 1297 N N . ALA A 1 177 ? 8.862 -1.160 -22.566 1.00 47.06 177 ALA A N 1
ATOM 1298 C CA . ALA A 1 177 ? 8.458 -1.281 -23.962 1.00 47.06 177 ALA A CA 1
ATOM 1299 C C . ALA A 1 177 ? 6.937 -1.483 -24.057 1.00 47.06 177 ALA A C 1
ATOM 1301 O O . ALA A 1 177 ? 6.363 -2.187 -23.228 1.00 47.06 177 ALA A O 1
ATOM 1302 N N . LYS A 1 178 ? 6.292 -0.878 -25.067 1.00 45.44 178 LYS A N 1
ATOM 1303 C CA . LYS A 1 178 ? 4.831 -0.902 -25.328 1.00 45.44 178 LYS A CA 1
ATOM 1304 C C . LYS A 1 178 ? 4.188 -2.309 -25.341 1.00 45.44 178 LYS A C 1
ATOM 1306 O O . LYS A 1 178 ? 2.978 -2.412 -25.499 1.00 45.44 178 LYS A O 1
ATOM 1311 N N . SER A 1 179 ? 4.995 -3.354 -25.198 1.00 43.56 179 SER A N 1
ATOM 1312 C CA . SER A 1 179 ? 4.664 -4.772 -25.226 1.00 43.56 179 SER A CA 1
ATOM 1313 C C . SER A 1 179 ? 4.639 -5.445 -23.844 1.00 43.56 179 SER A C 1
ATOM 1315 O O . SER A 1 179 ? 4.367 -6.640 -23.790 1.00 43.56 179 SER A O 1
ATOM 1317 N N . ALA A 1 180 ? 4.943 -4.747 -22.739 1.00 51.12 180 ALA A N 1
ATOM 1318 C CA . ALA A 1 180 ? 4.766 -5.325 -21.404 1.00 51.12 180 ALA A CA 1
ATOM 1319 C C . ALA A 1 180 ? 3.275 -5.534 -21.133 1.00 51.12 180 ALA A C 1
ATOM 1321 O O . ALA A 1 180 ? 2.511 -4.575 -21.053 1.00 51.12 180 ALA A O 1
ATOM 1322 N N . SER A 1 181 ? 2.866 -6.797 -21.027 1.00 55.34 181 SER A N 1
ATOM 1323 C CA . SER A 1 181 ? 1.470 -7.191 -20.842 1.00 55.34 181 SER A CA 1
ATOM 1324 C C . SER A 1 181 ? 0.898 -6.750 -19.494 1.00 55.34 181 SER A C 1
ATOM 1326 O O . SER A 1 181 ? -0.301 -6.524 -19.421 1.00 55.34 181 SER A O 1
ATOM 1328 N N . ASN A 1 182 ? 1.746 -6.566 -18.472 1.00 73.50 182 ASN A N 1
ATOM 1329 C CA . ASN A 1 182 ? 1.395 -6.044 -17.148 1.00 73.50 182 ASN A CA 1
ATOM 1330 C C . ASN A 1 182 ? 2.552 -5.175 -16.624 1.00 73.50 182 ASN A C 1
ATOM 1332 O O . ASN A 1 182 ? 3.632 -5.694 -16.344 1.00 73.50 182 ASN A O 1
ATOM 1336 N N . ASP A 1 183 ? 2.365 -3.858 -16.511 1.00 82.88 183 ASP A N 1
ATOM 1337 C CA . ASP A 1 183 ? 3.378 -2.919 -15.991 1.00 82.88 183 ASP A CA 1
ATOM 1338 C C . ASP A 1 183 ? 3.041 -2.359 -14.598 1.00 82.88 183 ASP A C 1
ATOM 1340 O O . ASP A 1 183 ? 3.747 -1.494 -14.071 1.00 82.88 183 ASP A O 1
ATOM 1344 N N . SER A 1 184 ? 1.981 -2.889 -13.992 1.00 88.94 184 SER A N 1
ATOM 1345 C CA . SER A 1 184 ? 1.509 -2.535 -12.660 1.00 88.94 184 SER A CA 1
ATOM 1346 C C . SER A 1 184 ? 0.980 -3.747 -11.906 1.00 88.94 184 SER A C 1
ATOM 1348 O O . SER A 1 184 ? 0.521 -4.709 -12.514 1.00 88.94 184 SER A O 1
ATOM 1350 N N . CYS A 1 185 ? 0.973 -3.641 -10.586 1.00 91.06 185 CYS A N 1
ATOM 1351 C CA . CYS A 1 185 ? 0.484 -4.625 -9.636 1.00 91.06 185 CYS A CA 1
ATOM 1352 C C . CYS A 1 185 ? -0.452 -3.908 -8.663 1.00 91.06 185 CYS A C 1
ATOM 1354 O O . CYS A 1 185 ? -0.033 -2.947 -8.019 1.00 91.06 185 CYS A O 1
ATOM 1356 N N . LYS A 1 186 ? -1.717 -4.331 -8.587 1.00 93.12 186 LYS A N 1
ATOM 1357 C CA . LYS A 1 186 ? -2.712 -3.770 -7.662 1.00 93.12 186 LYS A CA 1
ATOM 1358 C C . LYS A 1 186 ? -2.770 -4.619 -6.400 1.00 93.12 186 LYS A C 1
ATOM 1360 O O . LYS A 1 186 ? -2.913 -5.831 -6.491 1.00 93.12 186 LYS A O 1
ATOM 1365 N N . VAL A 1 187 ? -2.736 -3.969 -5.244 1.00 95.62 187 VAL A N 1
ATOM 1366 C CA . VAL A 1 187 ? -2.761 -4.598 -3.923 1.00 95.62 187 VAL A CA 1
ATOM 1367 C C . VAL A 1 187 ? -4.012 -4.137 -3.174 1.00 95.62 187 VAL A C 1
ATOM 1369 O O . VAL A 1 187 ? -4.053 -2.994 -2.704 1.00 95.62 187 VAL A O 1
ATOM 1372 N N . PRO A 1 188 ? -5.050 -4.986 -3.077 1.00 96.62 188 PRO A N 1
ATOM 1373 C CA . PRO A 1 188 ? -6.199 -4.728 -2.220 1.00 96.62 188 PRO A CA 1
ATOM 1374 C C . PRO A 1 188 ? -5.804 -4.760 -0.740 1.00 96.62 188 PRO A C 1
ATOM 1376 O O . PRO A 1 188 ? -4.965 -5.565 -0.328 1.00 96.62 188 PRO A O 1
ATOM 1379 N N . VAL A 1 189 ? -6.438 -3.895 0.047 1.00 97.06 189 VAL A N 1
ATOM 1380 C CA . VAL A 1 189 ? -6.308 -3.838 1.503 1.00 97.06 189 VAL A CA 1
ATOM 1381 C C . VAL A 1 189 ? -7.702 -3.788 2.124 1.00 97.06 189 VAL A C 1
ATOM 1383 O O . VAL A 1 189 ? -8.560 -3.017 1.675 1.00 97.06 189 VAL A O 1
ATOM 1386 N N . HIS A 1 190 ? -7.917 -4.627 3.132 1.00 94.38 190 HIS A N 1
ATOM 1387 C CA . HIS A 1 190 ? -9.168 -4.765 3.876 1.00 94.38 190 HIS A CA 1
ATOM 1388 C C . HIS A 1 190 ? -8.980 -4.432 5.347 1.00 94.38 190 HIS A C 1
ATOM 1390 O O . HIS A 1 190 ? -7.912 -4.800 5.884 1.00 94.38 190 HIS A O 1
#

Nearest PDB structures (foldseek):
  5wa2-assembly1_A  TM=6.548E-01  e=1.281E-05  Toxoplasma gondii
  6tcw-assembly1_A  TM=3.186E-01  e=9.770E-01  Bacteroides thetaiotaomicron VPI-5482
  4or1-assembly2_B  TM=2.235E-01  e=5.473E-01  Escherichia coli
  8egw-assembly1_B  TM=1.973E-01  e=3.705E+00  Homo sapiens

Radius of gyration: 25.73 Å; Cα contacts (8 Å, |Δi|>4): 371; chains: 1; bounding box: 72×76×74 Å

Organism: Toxoplasma gondii (NCBI:txid5811)

Foldseek 3Di:
DDDDDDDDDDPPPPPPPPPPPPPPPLQQWAWDAWADDPQETEIETDSDPPPPPPPHPDQAREDDPVHQKHKYWQFDAQKAKFPGPFQWFFAADDPPDPDPPCPPPGQDFDPPRPGRRGDTDGPCVQQVHDSVFTKDWDDDDPDDGRTTMIMTGDDNRSGHPDDRKTKMWIFGRDDSDPPHPGRIYIHIYD

Sequence (190 aa):
VALFSAGQAVAEKLREGILNRRLEEGGTLTMSEPQFDNGVATCSLSAAAATSDVQSAAAALTLSKDMLSVELQCSGAKNIAVPKDLTNVCKPKDAATTTKHRTAEKCKFGKSAQSPEGDEIALHTLLGAGERVKWIQKTQAKTGDDGQTWSLTLSEEDLPLKDTPFFVGCQSEGSVAKSASNDSCKVPVH